Protein 7YTF (pdb70)

Foldseek 3Di:
DDQVVLVCVPVPFAFAPLLVVLLVLLVPDDLLLVLLLLQVLQVVLVVQFFWDQLDPVLQVVCVVVVVVQLVADLVRVQVVSSCQSVQHDDPVLVVLLQEFLVNLVNVVSVLVVVCVVVSHNPRPHDHCPPPSSVVSSVSLVVADPLSNVSSSSVSSNPTGHDPVPNYRARADDQDDDDPLEDEPADPLPLVVQLLSCLSVLNLLSNLVLADQFAWEAEAPGDTDTGSVRSSVNCSHQSHQKHDYFHYKHWAQDPPQKIKIKTWFFIAHSTGGPSDTFTKIWIFIAHNVSGTRYIYIGRGNDPVSSVPHD

Radius of gyration: 20.37 Å; Cα contacts (8 Å, |Δi|>4): 517; chains: 1; bounding box: 42×52×52 Å

Nearest PDB structures (foldseek):
  7ytf-assembly1_A  TM=1.003E+00  e=1.352E-59  Nostoc flagelliforme CCNUN1
  7ekr-assembly2_B  TM=9.391E-01  e=1.805E-36  Gloeocapsa sp. PCC 7513
  5tuw-assembly1_B  TM=9.314E-01  e=5.731E-36  Synechocystis sp. PCC 6803 substr. Kazusa
  7qd1-assembly1_A  TM=9.220E-01  e=1.172E-35  Planktothrix agardhii
  8pyh-assembly1_A  TM=9.248E-01  e=3.520E-35  Crinalium epipsammum PCC 9333

Sequence (309 aa):
YTIESARNIFSSTQVADAVPATTAMFAKLNVDDQLAFLWYAYAELGRTITPAAPGKANLQLMEGIFNDIKQMSHEQQTQLMRDLASNADTPISRSYAYFGVNAKLGFWWQLGEWMKQGIVAPMPAGYQMSTQVKAVLEAVQRIDQSQQITVLRNTVVNMGFDPSAEVINFKFPRASLSPQFTIEGVTEPTVLKYIEAMNADNFEAAVALFANNGALQPPFQKPIVGREAITAYLRDEGQGLVMKPTKGVSETIEDGYTQHKVTGTVETPWFGGNVGMNIAWRFLLDPQGQIYFVAIDLLASPKELLNLT

B-factor: mean 72.49, std 20.54, range [39.5, 187.16]

InterPro domains:
  IPR002075 Nuclear transpor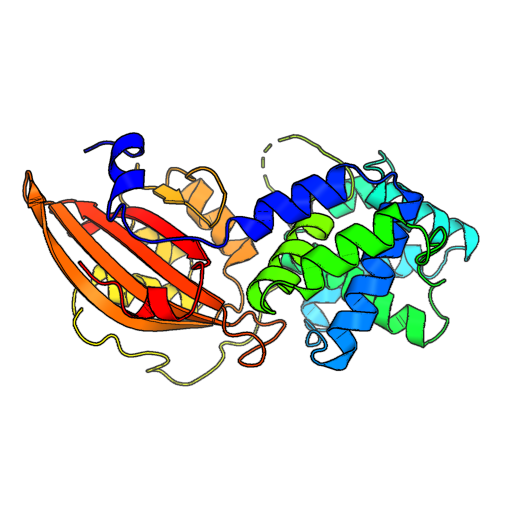t factor 2 domain [PF02136] (198-307)
  IPR015233 Orange carotenoid-binding protein, N-terminal [PF09150] (15-164)
  IPR015233 Orange carotenoid-binding protein, N-terminal [PS51773] (18-169)
  IPR032710 NTF2-like domain superfamily [SSF54427] (184-316)
  IPR036917 Orange carotenoid-binding protein, N-terminal domain superfamily [G3DSA:1.10.2090.10] (11-175)
  IPR036917 Orange carotenoid-binding protein, N-terminal domain superfamily [SSF81930] (3-174)

Secondary structure (DSSP, 8-state):
--HHHHTTTTTT--B-THHHHHHHHHHTS-HHHHHHHHHHHHHHHTTT--PPP--HHHHHTTHHHHHHHHSS-HHHHHHHHHHHHHT--SHHHHHHTTB-HHHHHHHHHHHHHHHHTTSS-------SS-HHHHHHHHHHHTS-HHHHHHHHHHHHHT-S-------B-------S-S-----BT---HHHHHHHHHHHHT-HHHHHTTEEEEEEEE-TTS--EESHHHHHHHHHHHTTT-EEEEEEEEEEE-GGG-EEEEEEEEEE-TTTGGGS-EEEEEEEEE-TTS-EEEEEEEEBSSGGGGG---

Structure (mmCIF, N/CA/C/O backbone):
data_7YTF
#
_entry.id   7YTF
#
_cell.length_a   154.635
_cell.length_b   154.635
_cell.length_c   86.866
_cell.angle_alpha   90.000
_cell.angle_beta   90.000
_cell.angle_gamma   120.000
#
_symmetry.space_group_name_H-M   'P 63 2 2'
#
loop_
_entity.id
_entity.type
_entity.pdbx_description
1 polymer 'Ketosteroid isomerase-related protein'
2 non-polymer "beta,beta-carotene-4,4'-dione"
3 water water
#
loop_
_atom_site.group_PDB
_atom_site.id
_atom_site.type_symbol
_atom_site.label_atom_id
_atom_site.label_alt_id
_atom_site.label_comp_id
_atom_site.label_asym_id
_atom_site.label_entity_id
_atom_site.label_seq_id
_atom_site.pdbx_PDB_ins_code
_atom_site.Cartn_x
_atom_site.Cartn_y
_atom_site.Cartn_z
_atom_site.occupancy
_atom_site.B_iso_or_equiv
_atom_site.auth_seq_id
_atom_site.auth_comp_id
_atom_site.auth_asym_id
_atom_site.auth_atom_id
_atom_site.pdbx_PDB_model_num
ATOM 1 N N . TYR A 1 3 ? -54.298 66.155 20.803 1.00 84.63 3 TYR A N 1
ATOM 2 C CA . TYR A 1 3 ? -54.472 65.296 19.585 1.00 96.92 3 TYR A CA 1
ATOM 3 C C . TYR A 1 3 ? -53.225 64.437 19.339 1.00 91.28 3 TYR A C 1
ATOM 4 O O . TYR A 1 3 ? -52.092 64.891 19.499 1.00 95.82 3 TYR A O 1
ATOM 13 N N . THR A 1 4 ? -53.465 63.201 18.926 1.00 100.89 4 THR A N 1
ATOM 14 C CA . THR A 1 4 ? -52.441 62.183 18.589 1.00 98.81 4 THR A CA 1
ATOM 15 C C . THR A 1 4 ? -52.796 61.594 17.209 1.00 98.96 4 THR A C 1
ATOM 16 O O . THR A 1 4 ? -53.996 61.616 16.837 1.00 108.92 4 THR A O 1
ATOM 20 N N . ILE A 1 5 ? -51.806 61.099 16.467 1.00 92.04 5 ILE A N 1
ATOM 21 C CA . ILE A 1 5 ? -52.004 60.424 15.144 1.00 95.64 5 ILE A CA 1
ATOM 22 C C . ILE A 1 5 ? -53.089 59.347 15.289 1.00 95.23 5 ILE A C 1
ATOM 23 O O . ILE A 1 5 ? -54.009 59.331 14.446 1.00 105.43 5 ILE A O 1
ATOM 28 N N . GLU A 1 6 ? -52.996 58.502 16.322 1.00 90.19 6 GLU A N 1
ATOM 29 C CA . GLU A 1 6 ? -53.964 57.397 16.605 1.00 103.00 6 GLU A CA 1
ATOM 30 C C . GLU A 1 6 ? -55.407 57.944 16.631 1.00 89.19 6 GLU A C 1
ATOM 31 O O . GLU A 1 6 ? -56.247 57.366 15.946 1.00 91.12 6 GLU A O 1
ATOM 37 N N . SER A 1 7 ? -55.674 59.045 17.335 1.00 82.13 7 SER A N 1
ATOM 38 C CA . SER A 1 7 ? -57.019 59.667 17.493 1.00 95.43 7 SER A CA 1
ATOM 39 C C . SER A 1 7 ? -57.418 60.526 16.274 1.00 101.60 7 SER A C 1
ATOM 40 O O . SER A 1 7 ? -58.639 60.725 16.074 1.00 98.80 7 SER A O 1
ATOM 43 N N . ALA A 1 8 ? -56.461 61.057 15.502 1.00 90.57 8 ALA A N 1
ATOM 44 C CA . ALA A 1 8 ? -56.745 61.852 14.283 1.00 80.46 8 ALA A CA 1
ATOM 45 C C . ALA A 1 8 ? -57.204 60.928 13.145 1.00 75.59 8 ALA A C 1
ATOM 46 O O . ALA A 1 8 ? -57.890 61.409 12.227 1.00 79.14 8 ALA A O 1
ATOM 48 N N . ARG A 1 9 ? -56.877 59.639 13.210 1.00 64.95 9 ARG A N 1
ATOM 49 C CA . ARG A 1 9 ? -57.364 58.602 12.258 1.00 67.64 9 ARG A CA 1
ATOM 50 C C . ARG A 1 9 ? -58.903 58.478 12.230 1.00 72.00 9 ARG A C 1
ATOM 51 O O . ARG A 1 9 ? -59.377 57.762 11.339 1.00 68.35 9 ARG A O 1
ATOM 59 N N . ASN A 1 10 ? -59.640 59.079 13.179 1.00 84.60 10 ASN A N 1
ATOM 60 C CA . ASN A 1 10 ? -61.105 58.895 13.407 1.00 85.58 10 ASN A CA 1
ATOM 61 C C . ASN A 1 10 ? -61.888 60.162 13.062 1.00 81.46 10 ASN A C 1
ATOM 62 O O . ASN A 1 10 ? -63.043 60.263 13.472 1.00 79.32 10 ASN A O 1
ATOM 67 N N . ILE A 1 11 ? -61.298 61.038 12.262 1.00 89.67 11 ILE A N 1
ATOM 68 C CA . ILE A 1 11 ? -61.537 62.505 12.297 1.00 92.29 11 ILE A CA 1
ATOM 69 C C . ILE A 1 11 ? -62.949 62.811 11.780 1.00 97.80 11 ILE A C 1
ATOM 70 O O . ILE A 1 11 ? -63.615 63.687 12.391 1.00 127.10 11 ILE A O 1
ATOM 75 N N . PHE A 1 12 ? -63.458 62.083 10.787 1.00 76.96 12 PHE A N 1
ATOM 76 C CA . PHE A 1 12 ? -64.903 62.170 10.431 1.00 62.10 12 PHE A CA 1
ATOM 77 C C . PHE A 1 12 ? -65.410 60.745 10.275 1.00 70.95 12 PHE A C 1
ATOM 78 O O . PHE A 1 12 ? -65.282 60.204 9.182 1.00 71.70 12 PHE A O 1
ATOM 86 N N . SER A 1 13 ? -65.891 60.132 11.355 1.00 73.56 13 SER A N 1
ATOM 87 C CA . SER A 1 13 ? -65.928 58.654 11.471 1.00 74.59 13 SER A CA 1
ATOM 88 C C . SER A 1 13 ? -67.023 58.048 10.581 1.00 64.91 13 SER A C 1
ATOM 89 O O . SER A 1 13 ? -66.983 56.841 10.416 1.00 65.17 13 SER A O 1
ATOM 92 N N . SER A 1 14 ? -67.959 58.830 10.029 1.00 62.06 14 SER A N 1
ATOM 93 C CA . SER A 1 14 ? -69.078 58.304 9.193 1.00 66.81 14 SER A CA 1
ATOM 94 C C . SER A 1 14 ? -68.622 58.008 7.759 1.00 75.00 14 SER A C 1
ATOM 95 O O . SER A 1 14 ? -69.378 57.299 7.060 1.00 83.13 14 SER A O 1
ATOM 98 N N . THR A 1 15 ? -67.471 58.534 7.313 1.00 69.27 15 THR A N 1
ATOM 99 C CA . THR A 1 15 ? -66.990 58.330 5.920 1.00 74.77 15 THR A CA 1
ATOM 100 C C . THR A 1 15 ? -66.763 56.825 5.740 1.00 69.63 15 THR A C 1
ATOM 101 O O . THR A 1 15 ? -66.157 56.210 6.626 1.00 63.73 15 THR A O 1
ATOM 105 N N . GLN A 1 16 ? -67.307 56.271 4.655 1.00 67.55 16 GLN A N 1
ATOM 106 C CA . GLN A 1 16 ? -67.362 54.816 4.374 1.00 68.22 16 GLN A CA 1
ATOM 107 C C . GLN A 1 16 ? -66.487 54.489 3.156 1.00 65.52 16 GLN A C 1
ATOM 108 O O . GLN A 1 16 ? -66.587 55.188 2.091 1.00 59.45 16 GLN A O 1
ATOM 114 N N . VAL A 1 17 ? -65.711 53.419 3.278 1.00 54.88 17 VAL A N 1
ATOM 115 C CA . VAL A 1 17 ? -64.576 53.144 2.371 1.00 62.06 17 VAL A CA 1
ATOM 116 C C . VAL A 1 17 ? -64.853 51.840 1.612 1.00 64.69 17 VAL A C 1
ATOM 117 O O . VAL A 1 17 ? -65.730 51.112 2.038 1.00 65.38 17 VAL A O 1
ATOM 121 N N . ALA A 1 18 ? -64.172 51.612 0.485 1.00 61.10 18 ALA A N 1
ATOM 122 C CA . ALA A 1 18 ? -64.280 50.395 -0.347 1.00 59.74 18 ALA A CA 1
ATOM 123 C C . ALA A 1 18 ? -63.644 49.181 0.359 1.00 62.74 18 ALA A C 1
ATOM 124 O O . ALA A 1 18 ? -62.641 48.658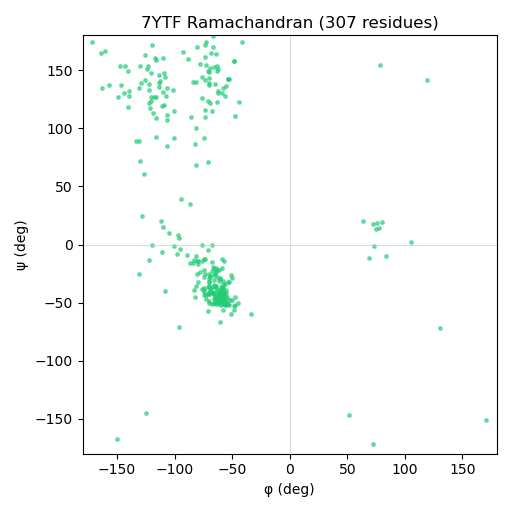 -0.171 1.00 67.34 18 ALA A O 1
ATOM 126 N N . ASP A 1 19 ? -64.274 48.674 1.429 1.00 63.47 19 ASP A N 1
ATOM 127 C CA . ASP A 1 19 ? -63.898 47.432 2.177 1.00 66.65 19 ASP A CA 1
ATOM 128 C C . ASP A 1 19 ? -63.707 46.228 1.245 1.00 57.29 19 ASP A C 1
ATOM 129 O O . ASP A 1 19 ? -62.977 45.289 1.609 1.00 66.62 19 ASP A O 1
ATOM 134 N N . ALA A 1 20 ? -64.362 46.211 0.094 1.00 62.04 20 ALA A N 1
ATOM 135 C CA . ALA A 1 20 ? -64.312 45.071 -0.846 1.00 53.27 20 ALA A CA 1
ATOM 136 C C . ALA A 1 20 ? -62.897 44.926 -1.417 1.00 65.97 20 ALA A C 1
ATOM 137 O O . ALA A 1 20 ? -62.529 43.797 -1.842 1.00 64.40 20 ALA A O 1
ATOM 139 N N . VAL A 1 21 ? -62.130 46.028 -1.461 1.00 60.81 21 VAL A N 1
ATOM 140 C CA . VAL A 1 21 ? -60.750 46.012 -2.026 1.00 62.78 21 VAL A CA 1
ATOM 141 C C . VAL A 1 21 ? -59.886 45.029 -1.220 1.00 59.59 21 VAL A C 1
ATOM 142 O O . VAL A 1 21 ? -59.480 43.986 -1.748 1.00 54.47 21 VAL A O 1
ATOM 146 N N . PRO A 1 22 ? -59.585 45.283 0.075 1.00 57.62 22 PRO A N 1
ATOM 147 C CA . PRO A 1 22 ? -58.773 44.340 0.854 1.00 60.65 22 PRO A CA 1
ATOM 148 C C . PRO A 1 22 ? -59.407 42.932 0.965 1.00 67.75 22 PRO A C 1
ATOM 149 O O . PRO A 1 22 ? -58.664 41.959 0.896 1.00 67.10 22 PRO A O 1
ATOM 153 N N . ALA A 1 23 ? -60.739 42.828 1.076 1.00 62.81 23 ALA A N 1
ATOM 154 C CA . ALA A 1 23 ? -61.476 41.536 1.069 1.00 65.03 23 ALA A CA 1
ATOM 155 C C . ALA A 1 23 ? -61.143 40.747 -0.199 1.00 62.07 23 ALA A C 1
ATOM 156 O O . ALA A 1 23 ? -60.776 39.556 -0.072 1.00 71.40 23 ALA A O 1
ATOM 158 N N . THR A 1 24 ? -61.202 41.375 -1.373 1.00 60.05 24 THR A N 1
ATOM 159 C CA . THR A 1 24 ? -60.892 40.684 -2.662 1.00 62.89 24 THR A CA 1
ATOM 160 C C . THR A 1 24 ? -59.380 40.357 -2.780 1.00 61.59 24 THR A C 1
ATOM 161 O O . THR A 1 24 ? -59.054 39.350 -3.406 1.00 62.12 24 THR A O 1
ATOM 165 N N . THR A 1 25 ? -58.466 41.156 -2.228 1.00 58.27 25 THR A N 1
ATOM 166 C CA . THR A 1 25 ? -57.005 40.838 -2.235 1.00 65.39 25 THR A CA 1
ATOM 167 C C . THR A 1 25 ? -56.755 39.598 -1.358 1.00 60.86 25 THR A C 1
ATOM 168 O O . THR A 1 25 ? -55.977 38.710 -1.757 1.00 65.37 25 THR A O 1
ATOM 172 N N . ALA A 1 26 ? -57.420 39.532 -0.207 1.00 58.40 26 ALA A N 1
ATOM 173 C CA . ALA A 1 26 ? -57.371 38.391 0.736 1.00 58.74 26 ALA A CA 1
ATOM 174 C C . ALA A 1 26 ? -57.836 37.128 0.005 1.00 65.19 26 ALA A C 1
ATOM 175 O O . ALA A 1 26 ? -57.213 36.065 0.204 1.00 79.00 26 ALA A O 1
ATOM 177 N N . MET A 1 27 ? -58.864 37.248 -0.842 1.00 58.47 27 MET A N 1
ATOM 178 C CA . MET A 1 27 ? -59.371 36.105 -1.635 1.00 58.54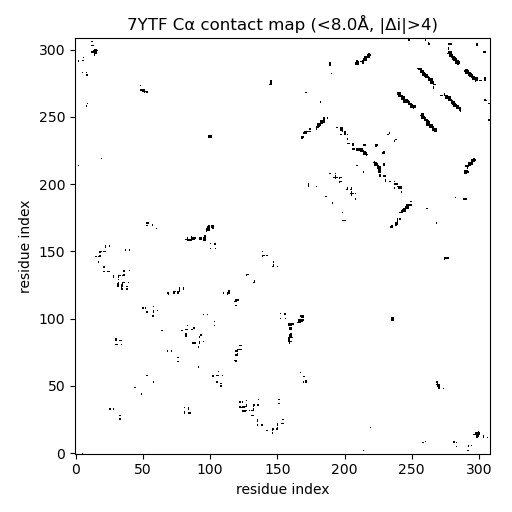 27 MET A CA 1
ATOM 179 C C . MET A 1 27 ? -58.284 35.661 -2.619 1.00 59.83 27 MET A C 1
ATOM 180 O O . MET A 1 27 ? -57.959 34.472 -2.625 1.00 72.28 27 MET A O 1
ATOM 185 N N . PHE A 1 28 ? -57.674 36.591 -3.352 1.00 64.54 28 PHE A N 1
ATOM 186 C CA . PHE A 1 28 ? -56.598 36.309 -4.346 1.00 58.95 28 PHE A CA 1
ATOM 187 C C . PHE A 1 28 ? -55.420 35.636 -3.630 1.00 59.41 28 PHE A C 1
ATOM 188 O O . PHE A 1 28 ? -54.824 34.657 -4.194 1.00 57.14 28 PHE A O 1
ATOM 196 N N . ALA A 1 29 ? -55.083 36.122 -2.429 1.00 59.92 29 ALA A N 1
ATOM 197 C CA . ALA A 1 29 ? -53.994 35.551 -1.586 1.00 64.95 29 ALA A CA 1
ATOM 198 C C . ALA A 1 29 ? -54.254 34.044 -1.327 1.00 68.85 29 ALA A C 1
ATOM 199 O O . ALA A 1 29 ? -53.294 33.288 -1.333 1.00 68.00 29 ALA A O 1
ATOM 201 N N . LYS A 1 30 ? -55.509 33.588 -1.193 1.00 60.97 30 LYS A N 1
ATOM 202 C CA . LYS A 1 30 ? -55.803 32.158 -0.890 1.00 68.04 30 LYS A CA 1
ATOM 203 C C . LYS A 1 30 ? -55.581 31.273 -2.118 1.00 61.84 30 LYS A C 1
ATOM 204 O O . LYS A 1 30 ? -55.599 30.045 -1.952 1.00 66.37 30 LYS A O 1
ATOM 210 N N . LEU A 1 31 ? -55.422 31.831 -3.310 1.00 57.17 31 LEU A N 1
ATOM 211 C CA . LEU A 1 31 ? -55.192 30.979 -4.506 1.00 58.79 31 LEU A CA 1
ATOM 212 C C . LEU A 1 31 ? -53.734 30.498 -4.529 1.00 57.08 31 LEU A C 1
ATOM 213 O O . LEU A 1 31 ? -52.872 31.161 -3.919 1.00 62.05 31 LEU A O 1
ATOM 218 N N . ASN A 1 32 ? -53.478 29.366 -5.190 1.00 61.65 32 ASN A N 1
ATOM 219 C CA . ASN A 1 32 ? -52.113 28.826 -5.432 1.00 63.56 32 ASN A CA 1
ATOM 220 C C . ASN A 1 32 ? -51.560 29.611 -6.621 1.00 71.43 32 ASN A C 1
ATOM 221 O O . ASN A 1 32 ? -52.367 30.370 -7.235 1.00 65.51 32 ASN A O 1
ATOM 226 N N . VAL A 1 33 ? -50.265 29.477 -6.934 1.00 72.90 33 VAL A N 1
ATOM 227 C CA . VAL A 1 33 ? -49.595 30.435 -7.869 1.00 79.55 33 VAL A CA 1
ATOM 228 C C . VAL A 1 33 ? -50.221 30.261 -9.253 1.00 74.57 33 VAL A C 1
ATOM 229 O O . VAL A 1 33 ? -50.664 31.266 -9.807 1.00 86.98 33 VAL A O 1
ATOM 233 N N . ASP A 1 34 ? -50.381 29.018 -9.715 1.00 82.71 34 ASP A N 1
ATOM 234 C CA . ASP A 1 34 ? -51.007 28.677 -11.021 1.00 84.26 34 ASP A CA 1
ATOM 235 C C . ASP A 1 34 ? -52.324 29.456 -11.187 1.00 80.04 34 ASP A C 1
ATOM 236 O O . ASP A 1 34 ? -52.549 29.991 -12.280 1.00 87.95 34 ASP A O 1
ATOM 241 N N . ASP A 1 35 ? -53.160 29.500 -10.148 1.00 72.96 35 ASP A N 1
ATOM 242 C CA . ASP A 1 35 ? -54.493 30.147 -10.162 1.00 67.24 35 ASP A CA 1
ATOM 243 C C . ASP A 1 35 ? -54.334 31.665 -9.994 1.00 72.89 35 ASP A C 1
ATOM 244 O O . ASP A 1 35 ? -55.160 32.402 -10.554 1.00 65.94 35 ASP A O 1
ATOM 249 N N . GLN A 1 36 ? -53.334 32.146 -9.252 1.00 74.49 36 GLN A N 1
ATOM 250 C CA . GLN A 1 36 ? -53.068 33.612 -9.158 1.00 71.62 36 GLN A CA 1
ATOM 251 C C . GLN A 1 36 ? -52.740 34.168 -10.553 1.00 73.53 36 GLN A C 1
ATOM 252 O O . GLN A 1 36 ? -53.268 35.239 -10.880 1.00 72.03 36 GLN A O 1
ATOM 258 N N . LEU A 1 37 ? -51.938 33.447 -11.347 1.00 66.67 37 LEU A N 1
ATOM 259 C CA . LEU A 1 37 ? -51.567 33.826 -12.738 1.00 73.35 37 LEU A CA 1
ATOM 260 C C . LEU A 1 37 ? -52.811 33.801 -13.635 1.00 70.65 37 LEU A C 1
ATOM 261 O O . LEU A 1 37 ? -53.081 34.810 -14.344 1.00 70.27 37 LEU A O 1
ATOM 266 N N . ALA A 1 38 ? -53.573 32.713 -13.595 1.00 67.89 38 ALA A N 1
ATOM 267 C CA . ALA A 1 38 ? -54.803 32.564 -14.401 1.00 62.04 38 ALA A CA 1
ATOM 268 C C . ALA A 1 38 ? -55.737 33.720 -14.051 1.00 66.05 38 ALA A C 1
ATOM 269 O O . ALA A 1 38 ? -56.295 34.326 -14.967 1.00 75.19 38 ALA A O 1
ATOM 271 N N . PHE A 1 39 ? -55.855 34.075 -12.773 1.00 60.02 39 PHE A N 1
ATOM 272 C CA . PHE A 1 39 ? -56.743 35.194 -12.380 1.00 59.23 39 PHE A CA 1
ATOM 273 C C . PHE A 1 39 ? -56.190 36.486 -12.994 1.00 63.44 39 PHE A C 1
ATOM 274 O O . PHE A 1 39 ? -56.973 37.224 -13.566 1.00 70.85 39 PHE A O 1
ATOM 282 N N . LEU A 1 40 ? -54.879 36.723 -12.932 1.00 63.87 40 LEU A N 1
ATOM 283 C CA . LEU A 1 40 ? -54.268 37.983 -13.437 1.00 67.31 40 LEU A CA 1
ATOM 284 C C . LEU A 1 40 ? -54.553 38.138 -14.939 1.00 62.18 40 LEU A C 1
ATOM 285 O O . LEU A 1 40 ? -55.098 39.178 -15.344 1.00 58.36 40 LEU A O 1
ATOM 290 N N . TRP A 1 41 ? -54.297 37.090 -15.705 1.00 65.11 41 TRP A N 1
ATOM 291 C CA . TRP A 1 41 ? -54.500 37.037 -17.170 1.00 75.08 41 TRP A CA 1
ATOM 292 C C . TRP A 1 41 ? -55.939 37.362 -17.561 1.00 80.95 41 TRP A C 1
ATOM 293 O O . TRP A 1 41 ? -56.132 38.176 -18.485 1.00 86.98 41 TRP A O 1
ATOM 304 N N . TYR A 1 42 ? -56.890 36.689 -16.919 1.00 71.52 42 TYR A N 1
ATOM 305 C CA . TYR A 1 42 ? -58.324 36.765 -17.255 1.00 75.42 42 TYR A CA 1
ATOM 306 C C . TYR A 1 42 ? -58.848 38.101 -16.749 1.00 68.93 42 TYR A C 1
ATOM 307 O O . TYR A 1 42 ? -59.599 38.730 -17.495 1.00 83.75 42 TYR A O 1
ATOM 316 N N . ALA A 1 43 ? -58.470 38.510 -15.541 1.00 61.09 43 ALA A N 1
ATOM 317 C CA . ALA A 1 43 ? -58.993 39.743 -14.913 1.00 63.81 43 ALA A CA 1
ATOM 318 C C . ALA A 1 43 ? -58.561 40.918 -15.791 1.00 73.02 43 ALA A C 1
ATOM 319 O O . ALA A 1 43 ? -59.354 41.837 -15.983 1.00 74.07 43 ALA A O 1
ATOM 321 N N . TYR A 1 44 ? -57.347 40.854 -16.331 1.00 69.52 44 TYR A N 1
ATOM 322 C CA . TYR A 1 44 ? -56.793 41.902 -17.218 1.00 76.75 44 TYR A CA 1
ATOM 323 C C . TYR A 1 44 ? -57.525 41.902 -18.575 1.00 80.53 44 TYR A C 1
ATOM 324 O O . TYR A 1 44 ? -57.940 42.993 -19.033 1.00 76.85 44 TYR A O 1
ATOM 333 N N . ALA A 1 45 ? -57.680 40.730 -19.203 1.00 77.93 45 ALA A N 1
ATOM 334 C CA . ALA A 1 45 ? -58.445 40.528 -20.463 1.00 73.86 45 ALA A CA 1
ATOM 335 C C . ALA A 1 45 ? -59.892 41.036 -20.326 1.00 71.87 45 ALA A C 1
ATOM 336 O O . ALA A 1 45 ? -60.394 41.659 -21.261 1.00 81.12 45 ALA A O 1
ATOM 338 N N . GLU A 1 46 ? -60.510 40.815 -19.173 1.00 65.02 46 GLU A N 1
ATOM 339 C CA . GLU A 1 46 ? -61.921 41.140 -18.869 1.00 77.68 46 GLU A CA 1
ATOM 340 C C . GLU A 1 46 ? -62.052 42.648 -18.731 1.00 80.95 46 GLU A C 1
ATOM 341 O O . GLU A 1 46 ? -63.047 43.222 -19.245 1.00 81.11 46 GLU A O 1
ATOM 347 N N . LEU A 1 47 ? -61.124 43.226 -17.966 1.00 84.56 47 LEU A N 1
ATOM 348 C CA . LEU A 1 47 ? -61.005 44.688 -17.755 1.00 73.94 47 LEU A CA 1
ATOM 349 C C . LEU A 1 47 ? -60.823 45.368 -19.117 1.00 70.52 47 LEU A C 1
ATOM 350 O O . LEU A 1 47 ? -61.494 46.385 -19.335 1.00 55.76 47 LEU A O 1
ATOM 355 N N . GLY A 1 48 ? -60.005 44.764 -19.996 1.00 70.14 48 GLY A N 1
ATOM 356 C CA . GLY A 1 48 ? -59.668 45.243 -21.352 1.00 72.04 48 GLY A CA 1
ATOM 357 C C . GLY A 1 48 ? -60.846 45.209 -22.309 1.00 75.08 48 GLY A C 1
ATOM 358 O O . GLY A 1 48 ? -60.633 45.528 -23.472 1.00 81.38 48 GLY A O 1
ATOM 359 N N . ARG A 1 49 ? -62.021 44.768 -21.860 1.00 79.20 49 ARG A N 1
ATOM 360 C CA . ARG A 1 49 ? -63.302 44.912 -22.592 1.00 87.35 49 ARG A CA 1
ATOM 361 C C . ARG A 1 49 ? -63.738 46.373 -22.571 1.00 82.20 49 ARG A C 1
ATOM 362 O O . ARG A 1 49 ? -64.331 46.794 -23.550 1.00 83.89 49 ARG A O 1
ATOM 370 N N . THR A 1 50 ? -63.499 47.085 -21.470 1.00 81.32 50 THR A N 1
ATOM 371 C CA . THR A 1 50 ? -63.923 48.498 -21.271 1.00 82.42 50 THR A CA 1
ATOM 372 C C . THR A 1 50 ? -62.751 49.479 -21.317 1.00 74.81 50 THR A C 1
ATOM 373 O O . THR A 1 50 ? -62.972 50.617 -21.769 1.00 90.55 50 THR A O 1
ATOM 377 N N . ILE A 1 51 ? -61.611 49.112 -20.734 1.00 65.14 51 ILE A N 1
ATOM 378 C CA . ILE A 1 51 ? -60.499 50.060 -20.455 1.00 68.37 51 ILE A CA 1
ATOM 379 C C . ILE A 1 51 ? -59.178 49.321 -20.603 1.00 66.75 51 ILE A C 1
ATOM 380 O O . ILE A 1 51 ? -59.084 48.161 -20.208 1.00 59.05 51 ILE A O 1
ATOM 385 N N . THR A 1 52 ? -58.238 50.001 -21.238 1.00 58.66 52 THR A N 1
ATOM 386 C CA . THR A 1 52 ? -56.855 49.562 -21.455 1.00 58.70 52 THR A CA 1
ATOM 387 C C . THR A 1 52 ? -55.985 50.631 -20.822 1.00 55.46 52 THR A C 1
ATOM 388 O O . THR A 1 52 ? -56.229 51.824 -21.001 1.00 47.33 52 THR A O 1
ATOM 392 N N . PRO A 1 53 ? -54.980 50.232 -20.026 1.00 55.39 53 PRO A N 1
ATOM 393 C CA . PRO A 1 53 ? -54.057 51.196 -19.432 1.00 52.39 53 PRO A CA 1
ATOM 394 C C . PRO A 1 53 ? -53.243 51.896 -20.530 1.00 53.63 53 PRO A C 1
ATOM 395 O O . PRO A 1 53 ? -52.812 51.221 -21.465 1.00 48.67 53 PRO A O 1
ATOM 399 N N . ALA A 1 54 ? -53.053 53.213 -20.394 1.00 46.38 54 ALA A N 1
ATOM 400 C CA . ALA A 1 54 ? -52.263 54.052 -21.328 1.00 45.88 54 ALA A CA 1
ATOM 401 C C . ALA A 1 54 ? -50.788 53.658 -21.278 1.00 45.99 54 ALA A C 1
ATOM 402 O O . ALA A 1 54 ? -50.314 53.222 -20.191 1.00 48.16 54 ALA A O 1
ATOM 404 N N . ALA A 1 55 ? -50.061 53.880 -22.378 1.00 46.99 55 ALA A N 1
ATOM 405 C CA . ALA A 1 55 ? -48.601 53.644 -22.451 1.00 47.82 55 ALA A CA 1
ATOM 406 C C . ALA A 1 55 ? -47.920 54.563 -21.451 1.00 42.72 55 ALA A C 1
ATOM 407 O O . ALA A 1 55 ? -48.203 55.742 -21.407 1.00 52.58 55 ALA A O 1
ATOM 409 N N . PRO A 1 56 ? -46.998 54.049 -20.620 1.00 51.70 56 PRO A N 1
ATOM 410 C CA . PRO A 1 56 ? -46.332 54.873 -19.610 1.00 53.84 56 PRO A CA 1
ATOM 411 C C . PRO A 1 56 ? -45.166 55.735 -20.109 1.00 53.42 56 PRO A C 1
ATOM 412 O O . PRO A 1 56 ? -44.764 56.617 -19.370 1.00 53.95 56 PRO A O 1
ATOM 416 N N . GLY A 1 57 ? -44.655 55.489 -21.314 1.00 47.41 57 GLY A N 1
ATOM 417 C CA . GLY A 1 57 ? -43.597 56.339 -21.899 1.00 43.20 57 GLY A CA 1
ATOM 418 C C . GLY A 1 57 ? -42.330 55.543 -22.174 1.00 51.97 57 GLY A C 1
ATOM 419 O O . GLY A 1 57 ? -41.986 54.641 -21.348 1.00 51.88 57 GLY A O 1
ATOM 420 N N . LYS A 1 58 ? -41.669 55.844 -23.296 1.00 55.48 58 LYS A N 1
ATOM 421 C CA . LYS A 1 58 ? -40.399 55.207 -23.719 1.00 63.33 58 LYS A CA 1
ATOM 422 C C . LYS A 1 58 ? -39.346 55.497 -22.648 1.00 60.53 58 LYS A C 1
ATOM 423 O O . LYS A 1 58 ? -38.597 54.581 -22.267 1.00 61.90 58 LYS A O 1
ATOM 429 N N . ALA A 1 59 ? -39.304 56.727 -22.152 1.00 57.67 59 ALA A N 1
ATOM 430 C CA . ALA A 1 59 ? -38.231 57.159 -21.230 1.00 56.63 59 ALA A CA 1
ATOM 431 C C . ALA A 1 59 ? -38.388 56.362 -19.926 1.00 51.17 59 ALA A C 1
ATOM 432 O O . ALA A 1 59 ? -37.413 55.780 -19.462 1.00 66.84 59 ALA A O 1
ATOM 434 N N . ASN A 1 60 ? -39.590 56.340 -19.359 1.00 58.91 60 ASN A N 1
ATOM 435 C CA . ASN A 1 60 ? -39.913 55.601 -18.114 1.00 55.97 60 ASN A CA 1
ATOM 436 C C . ASN A 1 60 ? -39.467 54.146 -18.260 1.00 57.74 60 ASN A C 1
ATOM 437 O O . ASN A 1 60 ? -38.690 53.682 -17.410 1.00 62.57 60 ASN A O 1
ATOM 442 N N . LEU A 1 61 ? -39.886 53.484 -19.335 1.00 53.61 61 LEU A N 1
ATOM 443 C CA . LEU A 1 61 ? -39.631 52.032 -19.567 1.00 58.08 61 LEU A CA 1
ATOM 444 C C . LEU A 1 61 ? -38.144 51.763 -19.860 1.00 62.17 61 LEU A C 1
ATOM 445 O O . LEU A 1 61 ? -37.693 50.626 -19.593 1.00 65.48 61 LEU A O 1
ATOM 450 N N . GLN A 1 62 ? -37.416 52.756 -20.372 1.00 65.05 62 GLN A N 1
ATOM 451 C CA . GLN A 1 62 ? -35.955 52.675 -20.648 1.00 65.95 62 GLN A CA 1
ATOM 452 C C . GLN A 1 62 ? -35.196 52.458 -19.336 1.00 63.88 62 GLN A C 1
ATOM 453 O O . GLN A 1 62 ? -34.135 51.825 -19.398 1.00 73.71 62 GLN A O 1
ATOM 459 N N . LEU A 1 63 ? -35.733 52.918 -18.196 1.00 59.58 63 LEU A N 1
ATOM 460 C CA . LEU A 1 63 ? -35.139 52.695 -16.841 1.00 55.69 63 LEU A CA 1
ATOM 461 C C . LEU A 1 63 ? -34.972 51.192 -16.548 1.00 56.92 63 LEU A C 1
ATOM 462 O O . LEU A 1 63 ? -34.291 50.874 -15.571 1.00 62.30 63 LEU A O 1
ATOM 467 N N . MET A 1 64 ? -35.588 50.293 -17.323 1.00 58.21 64 MET A N 1
ATOM 468 C CA . MET A 1 64 ? -35.512 48.826 -17.111 1.00 56.99 64 MET A CA 1
ATOM 469 C C . MET A 1 64 ? -35.092 48.165 -18.420 1.00 51.47 64 MET A C 1
ATOM 470 O O . MET A 1 64 ? -35.367 46.966 -18.597 1.00 68.15 64 MET A O 1
ATOM 475 N N . GLU A 1 65 ? -34.409 48.894 -19.295 1.00 57.57 65 GLU A N 1
ATOM 476 C CA . GLU A 1 65 ? -34.062 48.375 -20.647 1.00 67.26 65 GLU A CA 1
ATOM 477 C C . GLU A 1 65 ? -33.261 47.080 -20.506 1.00 68.23 65 GLU A C 1
ATOM 478 O O . GLU A 1 65 ? -33.526 46.136 -21.277 1.00 65.97 65 GLU A O 1
ATOM 484 N N . GLY A 1 66 ? -32.316 47.056 -19.561 1.00 65.00 66 GLY A N 1
ATOM 485 C CA . GLY A 1 66 ? -31.426 45.910 -19.322 1.00 61.58 66 GLY A CA 1
ATOM 486 C C . GLY A 1 66 ? -32.232 44.662 -19.058 1.00 64.75 66 GLY A C 1
ATOM 487 O O . GLY A 1 66 ? -32.046 43.662 -19.787 1.00 68.27 66 GLY A O 1
ATOM 488 N N . ILE A 1 67 ? -33.162 44.749 -18.107 1.00 63.30 67 ILE A N 1
ATOM 489 C CA . ILE A 1 67 ? -34.069 43.632 -17.714 1.00 63.02 67 ILE A CA 1
ATOM 490 C C . ILE A 1 67 ? -34.982 43.217 -18.879 1.00 67.58 67 ILE A C 1
ATOM 491 O O . ILE A 1 67 ? -35.100 41.986 -19.120 1.00 64.40 67 ILE A O 1
ATOM 496 N N . PHE A 1 68 ? -35.569 44.175 -19.611 1.00 66.95 68 PHE A N 1
ATOM 497 C CA . PHE A 1 68 ? -36.382 43.864 -20.818 1.00 66.99 68 PHE A CA 1
ATOM 498 C C . PHE A 1 68 ? -35.539 43.091 -21.838 1.00 66.31 68 PHE A C 1
ATOM 499 O O . PHE A 1 68 ? -36.079 42.116 -22.394 1.00 74.97 68 PHE A O 1
ATOM 507 N N . ASN A 1 69 ? -34.294 43.495 -22.106 1.00 69.46 69 ASN A N 1
ATOM 508 C CA . ASN A 1 69 ? -33.432 42.776 -23.091 1.00 76.50 69 ASN A CA 1
ATOM 509 C C . ASN A 1 69 ? -33.214 41.334 -22.614 1.00 83.67 69 ASN A C 1
ATOM 510 O O . ASN A 1 69 ? -33.373 40.412 -23.446 1.00 75.45 69 ASN A O 1
ATOM 515 N N . ASP A 1 70 ? -32.931 41.129 -21.324 1.00 84.34 70 ASP A N 1
ATOM 516 C CA . ASP A 1 70 ? -32.724 39.769 -20.759 1.00 84.94 70 ASP A CA 1
ATOM 517 C C . ASP A 1 70 ? -33.956 38.929 -21.086 1.00 81.23 70 ASP A C 1
ATOM 518 O O . ASP A 1 70 ? -33.806 37.843 -21.665 1.00 86.13 70 ASP A O 1
ATOM 523 N N . ILE A 1 71 ? -35.133 39.450 -20.748 1.00 85.98 71 ILE A N 1
ATOM 524 C CA . ILE A 1 71 ? -36.426 38.715 -20.832 1.00 77.76 71 ILE A CA 1
ATOM 525 C C . ILE A 1 71 ? -36.752 38.387 -22.294 1.00 80.26 71 ILE A C 1
ATOM 526 O O . ILE A 1 71 ? -37.468 37.382 -22.512 1.00 94.50 71 ILE A O 1
ATOM 531 N N . LYS A 1 72 ? -36.229 39.167 -23.246 1.00 74.26 72 LYS A N 1
ATOM 532 C CA . LYS A 1 72 ? -36.431 38.948 -24.705 1.00 87.81 72 LYS A CA 1
ATOM 533 C C . LYS A 1 72 ? -35.443 37.886 -25.215 1.00 87.54 72 LYS A C 1
ATOM 534 O O . LYS A 1 72 ? -35.914 37.002 -25.938 1.00 88.22 72 LYS A O 1
ATOM 540 N N . GLN A 1 73 ? -34.154 37.964 -24.837 1.00 101.34 73 GLN A N 1
ATOM 541 C CA . GLN A 1 73 ? -33.090 36.940 -25.103 1.00 104.08 73 GLN A CA 1
ATOM 542 C C . GLN A 1 73 ? -33.205 35.828 -24.052 1.00 102.36 73 GLN A C 1
ATOM 543 O O . GLN A 1 73 ? -32.311 35.737 -23.195 1.00 128.30 73 GLN A O 1
ATOM 549 N N . MET A 1 74 ? -34.279 35.040 -24.117 1.00 88.69 74 MET A N 1
ATOM 550 C CA . MET A 1 74 ? -34.743 34.090 -23.069 1.00 90.12 74 MET A CA 1
ATOM 551 C C . MET A 1 74 ? -35.728 33.136 -23.753 1.00 87.49 74 MET A C 1
ATOM 552 O O . MET A 1 74 ? -36.542 33.611 -24.554 1.00 92.86 74 MET A O 1
ATOM 557 N N . SER A 1 75 ? -35.624 31.834 -23.504 1.00 96.84 75 SER A N 1
ATOM 558 C CA . SER A 1 75 ? -36.529 30.815 -24.090 1.00 96.40 75 SER A CA 1
ATOM 559 C C . SER A 1 75 ? -37.949 31.088 -23.583 1.00 95.59 75 SER A C 1
ATOM 560 O O . SER A 1 75 ? -38.087 31.661 -22.483 1.00 91.22 75 SER A O 1
ATOM 563 N N . HIS A 1 76 ? -38.959 30.683 -24.351 1.00 92.23 76 HIS A N 1
ATOM 564 C CA . HIS A 1 76 ? -40.389 30.732 -23.953 1.00 88.36 76 HIS A CA 1
ATOM 565 C C . HIS A 1 76 ? -40.555 30.037 -22.601 1.00 93.45 76 HIS A C 1
ATOM 566 O O . HIS A 1 76 ? -41.419 30.469 -21.812 1.00 94.96 76 HIS A O 1
ATOM 573 N N . GLU A 1 77 ? -39.742 29.014 -22.336 1.00 100.39 77 GLU A N 1
ATOM 574 C CA . GLU A 1 77 ? -39.810 28.215 -21.082 1.00 110.27 77 GLU A CA 1
ATOM 575 C C . GLU A 1 77 ? -39.206 29.071 -19.950 1.00 89.87 77 GLU A C 1
ATOM 576 O O . GLU A 1 77 ? -39.799 29.128 -18.846 1.00 73.65 77 GLU A O 1
ATOM 582 N N . GLN A 1 78 ? -38.114 29.782 -20.226 1.00 80.77 78 GLN A N 1
ATOM 583 C CA . GLN A 1 78 ? -37.474 30.697 -19.242 1.00 82.74 78 GLN A CA 1
ATOM 584 C C . GLN A 1 78 ? -38.452 31.819 -18.869 1.00 80.43 78 GLN A C 1
ATOM 585 O O . GLN A 1 78 ? -38.569 32.116 -17.647 1.00 79.95 78 GLN A O 1
ATOM 591 N N . GLN A 1 79 ? -39.145 32.408 -19.858 1.00 74.34 79 GLN A N 1
ATOM 592 C CA . GLN A 1 79 ? -40.097 33.540 -19.631 1.00 70.35 79 GLN A CA 1
ATOM 593 C C . GLN A 1 79 ? -41.228 33.062 -18.727 1.00 71.69 79 GLN A C 1
ATOM 594 O O . GLN A 1 79 ? -41.517 33.726 -17.710 1.00 82.92 79 GLN A O 1
ATOM 600 N N . THR A 1 80 ? -41.816 31.926 -19.081 1.00 71.61 80 THR A N 1
ATOM 601 C CA . THR A 1 80 ? -42.849 31.219 -18.287 1.00 74.82 80 THR A CA 1
ATOM 602 C C . THR A 1 80 ? -42.382 31.109 -16.833 1.00 76.29 80 THR A C 1
ATOM 603 O O . THR A 1 80 ? -43.128 31.546 -15.930 1.00 76.34 80 THR A O 1
ATOM 607 N N . GLN A 1 81 ? -41.168 30.582 -16.618 1.00 78.86 81 GLN A N 1
ATOM 608 C CA . GLN A 1 81 ? -40.578 30.381 -15.265 1.00 72.15 81 GLN A CA 1
ATOM 609 C C . GLN A 1 81 ? -40.459 31.705 -14.498 1.00 63.96 81 GLN A C 1
ATOM 610 O O . GLN A 1 81 ? -40.666 31.684 -13.279 1.00 57.92 81 GLN A O 1
ATOM 616 N N . LEU A 1 82 ? -40.105 32.807 -15.174 1.00 68.81 82 LEU A N 1
ATOM 617 C CA . LEU A 1 82 ? -39.967 34.162 -14.563 1.00 67.72 82 LEU A CA 1
ATOM 618 C C . LEU A 1 82 ? -41.325 34.626 -14.010 1.00 74.01 82 LEU A C 1
ATOM 619 O O . LEU A 1 82 ? -41.380 35.120 -12.839 1.00 73.48 82 LEU A O 1
ATOM 624 N N . MET A 1 83 ? -42.399 34.483 -14.804 1.00 80.52 83 MET A N 1
ATOM 625 C CA . MET A 1 83 ? -43.767 34.903 -14.388 1.00 76.27 83 MET A CA 1
ATOM 626 C C . MET A 1 83 ? -44.125 34.171 -13.095 1.00 75.02 83 MET A C 1
ATOM 627 O O . MET A 1 83 ? -44.557 34.859 -12.117 1.00 73.14 83 MET A O 1
ATOM 632 N N . ARG A 1 84 ? -43.898 32.848 -13.072 1.00 79.72 84 ARG A N 1
ATOM 633 C CA . ARG A 1 84 ? -44.171 31.970 -11.895 1.00 85.71 84 ARG A CA 1
ATOM 634 C C . ARG A 1 84 ? -43.337 32.446 -10.710 1.00 77.37 84 ARG A C 1
ATOM 635 O O . ARG A 1 84 ? -43.919 32.555 -9.600 1.00 81.81 84 ARG A O 1
ATOM 643 N N . ASP A 1 85 ? -42.046 32.742 -10.951 1.00 69.37 85 ASP A N 1
ATOM 644 C CA . ASP A 1 85 ? -41.072 33.166 -9.903 1.00 77.87 85 ASP A CA 1
ATOM 645 C C . ASP A 1 85 ? -41.529 34.483 -9.278 1.00 69.77 85 ASP A C 1
ATOM 646 O O . ASP A 1 85 ? -41.579 34.543 -8.030 1.00 73.62 85 ASP A O 1
ATO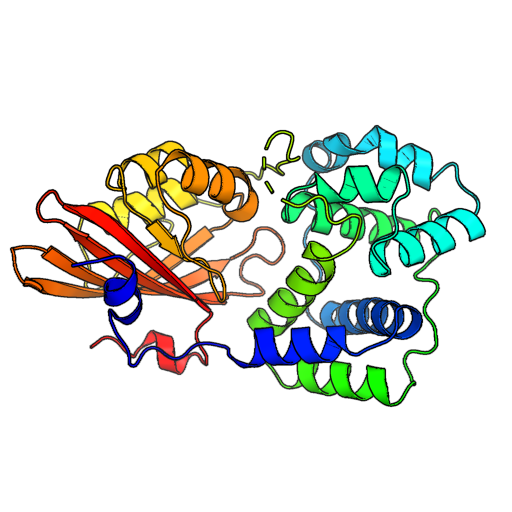M 651 N N . LEU A 1 86 ? -41.885 35.479 -10.102 1.00 73.31 86 LEU A N 1
ATOM 652 C CA . LEU A 1 86 ? -42.436 36.787 -9.636 1.00 72.90 86 LEU A CA 1
ATOM 653 C C . LEU A 1 86 ? -43.722 36.585 -8.831 1.00 72.06 86 LEU A C 1
ATOM 654 O O . LEU A 1 86 ? -43.852 37.203 -7.734 1.00 67.00 86 LEU A O 1
ATOM 659 N N . ALA A 1 87 ? -44.638 35.761 -9.352 1.00 74.12 87 ALA A N 1
ATOM 660 C CA . ALA A 1 87 ? -45.954 35.472 -8.722 1.00 85.18 87 ALA A CA 1
ATOM 661 C C . ALA A 1 87 ? -45.782 34.736 -7.390 1.00 85.92 87 ALA A C 1
ATOM 662 O O . ALA A 1 87 ? -46.574 35.004 -6.488 1.00 93.52 87 ALA A O 1
ATOM 664 N N . SER A 1 88 ? -44.800 33.832 -7.294 1.00 95.59 88 SER A N 1
ATOM 665 C CA . SER A 1 88 ? -44.554 32.941 -6.125 1.00 95.05 88 SER A CA 1
ATOM 666 C C . SER A 1 88 ? -43.630 33.600 -5.097 1.00 87.45 88 SER A C 1
ATOM 667 O O . SER A 1 88 ? -43.445 33.017 -4.047 1.00 96.17 88 SER A O 1
ATOM 670 N N . ASN A 1 89 ? -43.027 34.740 -5.417 1.00 86.42 89 ASN A N 1
ATOM 671 C CA . ASN A 1 89 ? -42.217 35.540 -4.466 1.00 88.15 89 ASN A CA 1
ATOM 672 C C . ASN A 1 89 ? -40.813 34.949 -4.335 1.00 85.71 89 ASN A C 1
ATOM 673 O O . ASN A 1 89 ? -40.079 35.377 -3.394 1.00 80.46 89 ASN A O 1
ATOM 678 N N . ALA A 1 90 ? -40.427 34.131 -5.323 1.00 75.25 90 ALA A N 1
ATOM 679 C CA . ALA A 1 90 ? -39.105 33.479 -5.481 1.00 78.25 90 ALA A CA 1
ATOM 680 C C . ALA A 1 90 ? -37.960 34.488 -5.299 1.00 82.57 90 ALA A C 1
ATOM 681 O O . ALA A 1 90 ? -38.193 35.695 -5.402 1.00 94.09 90 ALA A O 1
ATOM 683 N N . ASP A 1 91 ? -36.767 33.990 -4.963 1.00 99.59 91 ASP A N 1
ATOM 684 C CA . ASP A 1 91 ? -35.511 34.781 -4.882 1.00 99.42 91 ASP A CA 1
ATOM 685 C C . ASP A 1 91 ? -34.656 34.405 -6.093 1.00 96.14 91 ASP A C 1
ATOM 686 O O . ASP A 1 91 ? -33.846 33.486 -5.966 1.00 95.88 91 ASP A O 1
ATOM 691 N N . THR A 1 92 ? -34.893 35.060 -7.231 1.00 90.00 92 THR A N 1
ATOM 692 C CA . THR A 1 92 ? -34.052 34.999 -8.456 1.00 82.60 92 THR A CA 1
ATOM 693 C C . THR A 1 92 ? -33.567 36.415 -8.735 1.00 82.67 92 THR A C 1
ATOM 694 O O . THR A 1 92 ? -34.004 37.345 -8.050 1.00 77.50 92 THR A O 1
ATOM 698 N N . PRO A 1 93 ? -32.635 36.612 -9.701 1.00 83.92 93 PRO A N 1
ATOM 699 C CA . PRO A 1 93 ? -32.035 37.931 -9.939 1.00 85.23 93 PRO A CA 1
ATOM 700 C C . PRO A 1 93 ? -33.076 39.017 -10.269 1.00 79.37 93 PRO A C 1
ATOM 701 O O . PRO A 1 93 ? -33.058 40.060 -9.617 1.00 87.26 93 PRO A O 1
ATOM 705 N N . ILE A 1 94 ? -33.965 38.741 -11.233 1.00 74.22 94 ILE A N 1
ATOM 706 C CA . ILE A 1 94 ? -35.027 39.678 -11.721 1.00 71.35 94 ILE A CA 1
ATOM 707 C C . ILE A 1 94 ? -36.117 39.901 -10.651 1.00 72.45 94 ILE A C 1
ATOM 708 O O . ILE A 1 94 ? -36.623 41.050 -10.525 1.00 66.21 94 ILE A O 1
ATOM 713 N N . SER A 1 95 ? -36.490 38.874 -9.884 1.00 72.40 95 SER A N 1
ATOM 714 C CA . SER A 1 95 ? -37.412 39.052 -8.735 1.00 70.62 95 SER A CA 1
ATOM 715 C C . SER A 1 95 ? -36.800 40.031 -7.724 1.00 72.04 95 SER A C 1
ATOM 716 O O . SER A 1 95 ? -37.545 40.871 -7.184 1.00 77.88 95 SER A O 1
ATOM 719 N N . ARG A 1 96 ? -35.491 39.968 -7.483 1.00 78.41 96 ARG A N 1
ATOM 720 C CA . ARG A 1 96 ? -34.838 40.879 -6.503 1.00 85.25 96 ARG A CA 1
ATOM 721 C C . ARG A 1 96 ? -34.921 42.301 -7.072 1.00 79.09 96 ARG A C 1
ATOM 722 O O . ARG A 1 96 ? -35.245 43.229 -6.288 1.00 70.30 96 ARG A O 1
ATOM 730 N N . SER A 1 97 ? -34.681 42.453 -8.381 1.00 73.93 97 SER A N 1
ATOM 731 C CA . SER A 1 97 ? -34.751 43.753 -9.113 1.00 74.50 97 SER A CA 1
ATOM 732 C C . SER A 1 97 ? -36.185 44.300 -9.051 1.00 75.95 97 SER A C 1
ATOM 733 O O . SER A 1 97 ? -36.344 45.507 -8.771 1.00 70.06 97 SER A O 1
ATOM 736 N N . TYR A 1 98 ? -37.181 43.432 -9.299 1.00 66.13 98 TYR A N 1
ATOM 737 C CA . TYR A 1 98 ? -38.616 43.800 -9.385 1.00 61.28 98 TYR A CA 1
ATOM 738 C C . TYR A 1 98 ? -39.032 44.439 -8.065 1.00 58.12 98 TYR A C 1
ATOM 739 O O . TYR A 1 98 ? -39.760 45.436 -8.095 1.00 71.45 98 TYR A O 1
ATOM 748 N N . ALA A 1 99 ? -38.495 43.941 -6.951 1.00 68.73 99 ALA A N 1
ATOM 749 C CA . ALA A 1 99 ? -38.829 44.397 -5.582 1.00 71.77 99 ALA A CA 1
ATOM 750 C C . ALA A 1 99 ? -38.361 45.840 -5.368 1.00 71.20 99 ALA A C 1
ATOM 751 O O . ALA A 1 99 ? -38.890 46.493 -4.457 1.00 77.86 99 ALA A O 1
ATOM 753 N N . TYR A 1 100 ? -37.433 46.340 -6.185 1.00 71.53 100 TYR A N 1
ATOM 754 C CA . TYR A 1 100 ? -36.913 47.729 -6.067 1.00 80.21 100 TYR A CA 1
ATOM 755 C C . TYR A 1 100 ? -37.568 48.654 -7.102 1.00 75.55 100 TYR A C 1
ATOM 756 O O . TYR A 1 100 ? -37.275 49.879 -7.099 1.00 77.57 100 TYR A O 1
ATOM 765 N N . PHE A 1 101 ? -38.452 48.128 -7.955 1.00 68.08 101 PHE A N 1
ATOM 766 C CA . PHE A 1 101 ? -39.357 48.978 -8.770 1.00 59.48 101 PHE A CA 1
ATOM 767 C C . PHE A 1 101 ? -40.386 49.620 -7.835 1.00 51.00 101 PHE A C 1
ATOM 768 O O . PHE A 1 101 ? -40.949 48.929 -6.964 1.00 63.31 101 PHE A O 1
ATOM 776 N N . GLY A 1 102 ? -40.673 50.898 -8.036 1.00 54.57 102 GLY A N 1
ATOM 777 C CA . GLY A 1 102 ? -41.853 51.555 -7.435 1.00 53.72 102 GLY A CA 1
ATOM 778 C C . GLY A 1 102 ? -43.127 51.096 -8.133 1.00 55.65 102 GLY A C 1
ATOM 779 O O . GLY A 1 102 ? -43.025 50.427 -9.215 1.00 56.43 102 GLY A O 1
ATOM 780 N N . VAL A 1 103 ? -44.285 51.475 -7.584 1.00 54.61 103 VAL A N 1
ATOM 781 C CA . VAL A 1 103 ? -45.622 50.959 -8.005 1.00 55.21 103 VAL A CA 1
ATOM 782 C C . VAL A 1 103 ? -45.755 51.029 -9.527 1.00 52.94 103 VAL A C 1
ATOM 783 O O . VAL A 1 103 ? -45.947 49.962 -10.156 1.00 51.04 103 VAL A O 1
ATOM 787 N N . ASN A 1 104 ? -45.577 52.228 -10.087 1.00 47.64 104 ASN A N 1
ATOM 788 C CA . ASN A 1 104 ? -45.741 52.501 -11.536 1.00 49.31 104 ASN A CA 1
ATOM 789 C C . ASN A 1 104 ? -44.733 51.691 -12.367 1.00 50.37 104 ASN A C 1
ATOM 790 O O . ASN A 1 104 ? -45.153 51.141 -13.412 1.00 52.41 104 ASN A O 1
ATOM 795 N N . ALA A 1 105 ? -43.478 51.543 -11.936 1.00 57.74 105 ALA A N 1
ATOM 796 C CA . ALA A 1 105 ? -42.489 50.717 -12.678 1.00 51.01 105 ALA A CA 1
ATOM 797 C C . ALA A 1 105 ? -42.925 49.244 -12.678 1.00 54.19 105 ALA A C 1
ATOM 798 O O . ALA A 1 105 ? -42.817 48.576 -13.754 1.00 51.36 105 ALA A O 1
ATOM 800 N N . LYS A 1 106 ? -43.442 48.732 -11.553 1.00 52.85 106 LYS A N 1
ATOM 801 C CA . LYS A 1 106 ? -43.999 47.344 -11.513 1.00 56.52 106 LYS A CA 1
ATOM 802 C C . LYS A 1 106 ? -45.149 47.219 -12.524 1.00 54.10 106 LYS A C 1
ATOM 803 O O . LYS A 1 106 ? -45.105 46.324 -13.398 1.00 51.82 106 LYS A O 1
ATOM 809 N N . LEU A 1 107 ? -46.115 48.131 -12.456 1.00 51.10 107 LEU A N 1
ATOM 810 C CA . LEU A 1 107 ? -47.212 48.222 -13.453 1.00 50.85 107 LEU A CA 1
ATOM 811 C C . LEU A 1 107 ? -46.620 48.343 -14.867 1.00 53.89 107 LEU A C 1
ATOM 812 O O . LEU A 1 107 ? -47.052 47.609 -15.776 1.00 55.41 107 LEU A O 1
ATOM 817 N N . GLY A 1 108 ? -45.612 49.183 -15.054 1.00 51.62 108 GLY A N 1
ATOM 818 C CA . GLY A 1 108 ? -45.032 49.403 -16.391 1.00 54.50 108 GLY A CA 1
ATOM 819 C C . GLY A 1 108 ? -44.303 48.180 -16.903 1.00 51.55 108 GLY A C 1
ATOM 820 O O . GLY A 1 108 ? -44.338 47.921 -18.117 1.00 50.71 108 GLY A O 1
ATOM 821 N N . PHE A 1 109 ? -43.594 47.486 -16.023 1.00 54.65 109 PHE A N 1
ATOM 822 C CA . PHE A 1 109 ? -42.946 46.191 -16.339 1.00 52.52 109 PHE A CA 1
ATOM 823 C C . PHE A 1 109 ? -44.003 45.265 -16.974 1.00 50.67 109 PHE A C 1
ATOM 824 O O . PHE A 1 109 ? -43.878 44.828 -18.139 1.00 51.85 109 PHE A O 1
ATOM 832 N N . TRP A 1 110 ? -45.075 44.985 -16.246 1.00 48.38 110 TRP A N 1
ATOM 833 C CA . TRP A 1 110 ? -46.172 44.124 -16.773 1.00 53.94 110 TRP A CA 1
ATOM 834 C C . TRP A 1 110 ? -46.778 44.695 -18.073 1.00 54.39 110 TRP A C 1
ATOM 835 O O . TRP A 1 110 ? -47.025 43.922 -19.016 1.00 52.86 110 TRP A O 1
ATOM 846 N N . TRP A 1 111 ? -47.002 46.008 -18.154 1.00 50.73 111 TRP A N 1
ATOM 847 C CA . TRP A 1 111 ? -47.601 46.645 -19.356 1.00 47.90 111 TRP A CA 1
ATOM 848 C C . TRP A 1 111 ? -46.732 46.353 -20.577 1.00 47.82 111 TRP A C 1
ATOM 849 O O . TRP A 1 111 ? -47.274 45.931 -21.609 1.00 62.90 111 TRP A O 1
ATOM 860 N N . GLN A 1 112 ? -45.418 46.524 -20.468 1.00 53.04 112 GLN A N 1
ATOM 861 C CA . GLN A 1 112 ? -44.508 46.367 -21.628 1.00 50.84 112 GLN A CA 1
ATOM 862 C C . GLN A 1 112 ? -44.448 44.882 -22.009 1.00 50.25 112 GLN A C 1
ATOM 863 O O . GLN A 1 112 ? -44.347 44.591 -23.213 1.00 55.93 112 GLN A O 1
ATOM 869 N N . LEU A 1 113 ? -44.564 43.959 -21.060 1.00 50.66 113 LEU A N 1
ATOM 870 C CA . LEU A 1 113 ? -44.615 42.508 -21.408 1.00 57.48 113 LEU A CA 1
ATOM 871 C C . LEU A 1 113 ? -45.938 42.184 -22.117 1.00 65.08 113 LEU A C 1
ATOM 872 O O . LEU A 1 113 ? -45.881 41.417 -23.122 1.00 64.49 113 LEU A O 1
ATOM 877 N N . GLY A 1 114 ? -47.066 42.750 -21.655 1.00 54.85 114 GLY A N 1
ATOM 878 C CA . GLY A 1 114 ? -48.351 42.614 -22.355 1.00 56.83 114 GLY A CA 1
ATOM 879 C C . GLY A 1 114 ? -48.206 42.901 -23.846 1.00 65.38 114 GLY A C 1
ATOM 880 O O . GLY A 1 114 ? -48.626 42.054 -24.651 1.00 75.42 114 GLY A O 1
ATOM 881 N N . GLU A 1 115 ? -47.616 44.040 -24.214 1.00 62.30 115 GLU A N 1
ATOM 882 C CA . GLU A 1 115 ? -47.450 44.443 -25.637 1.00 64.47 115 GLU A CA 1
ATOM 883 C C . GLU A 1 115 ? -46.681 43.368 -26.398 1.00 64.43 115 GLU A C 1
ATOM 884 O O . GLU A 1 115 ? -47.062 43.071 -27.560 1.00 73.08 115 GLU A O 1
ATOM 890 N N . TRP A 1 116 ? -45.586 42.871 -25.819 1.00 62.32 116 TRP A N 1
ATOM 891 C CA . TRP A 1 116 ? -44.713 41.901 -26.526 1.00 64.26 116 TRP A CA 1
ATOM 892 C C . TRP A 1 116 ? -45.396 40.532 -26.587 1.00 66.22 116 TRP A C 1
ATOM 893 O O . TRP A 1 116 ? -45.098 39.752 -27.531 1.00 68.75 116 TRP A O 1
ATOM 904 N N . MET A 1 117 ? -46.298 40.261 -25.648 1.00 55.11 117 MET A N 1
ATOM 905 C CA . MET A 1 117 ? -47.145 39.063 -25.739 1.00 61.85 117 MET A CA 1
ATOM 906 C C . MET A 1 117 ? -47.991 39.158 -27.004 1.00 64.41 117 MET A C 1
ATOM 907 O O . MET A 1 117 ? -48.055 38.136 -27.722 1.00 62.32 117 MET A O 1
ATOM 912 N N . LYS A 1 118 ? -48.559 40.337 -27.303 1.00 66.07 118 LYS A N 1
ATOM 913 C CA . LYS A 1 118 ? -49.382 40.543 -28.529 1.00 61.40 118 LYS A CA 1
ATOM 914 C C . LYS A 1 118 ? -48.527 40.280 -29.770 1.00 61.24 118 LYS A C 1
ATOM 915 O O . LYS A 1 118 ? -49.077 39.764 -30.734 1.00 76.19 118 LYS A O 1
ATOM 921 N N . GLN A 1 119 ? -47.217 40.492 -29.707 1.00 72.06 119 GLN A N 1
ATOM 922 C CA . GLN A 1 119 ? -46.334 40.398 -30.900 1.00 73.67 119 GLN A CA 1
ATOM 923 C C . GLN A 1 119 ? -45.697 39.014 -31.005 1.00 71.48 119 GLN A C 1
ATOM 924 O O . GLN A 1 119 ? -44.943 38.814 -31.972 1.00 92.04 119 GLN A O 1
ATOM 930 N N . GLY A 1 120 ? -45.916 38.114 -30.045 1.00 68.31 120 GLY A N 1
ATOM 931 C CA . GLY A 1 120 ? -45.172 36.833 -29.975 1.00 64.78 120 GLY A CA 1
ATOM 932 C C . GLY A 1 120 ? -43.717 36.978 -29.511 1.00 73.01 120 GLY A C 1
ATOM 933 O O . GLY A 1 120 ? -43.055 35.928 -29.361 1.00 81.72 120 GLY A O 1
ATOM 934 N N . ILE A 1 121 ? -43.219 38.198 -29.240 1.00 79.06 121 ILE A N 1
ATOM 935 C CA . ILE A 1 121 ? -41.813 38.439 -28.774 1.00 82.23 121 ILE A CA 1
ATOM 936 C C . ILE A 1 121 ? -41.669 37.881 -27.347 1.00 74.01 121 ILE A C 1
ATOM 937 O O . ILE A 1 121 ? -40.561 37.482 -26.975 1.00 74.81 121 ILE A O 1
ATOM 942 N N . VAL A 1 122 ? -42.746 37.840 -26.564 1.00 71.95 122 VAL A N 1
ATOM 943 C CA . VAL A 1 122 ? -42.744 37.182 -25.220 1.00 76.64 122 VAL A CA 1
ATOM 944 C C . VAL A 1 122 ? -43.824 36.087 -25.192 1.00 69.41 122 VAL A C 1
ATOM 945 O O . VAL A 1 122 ? -44.948 36.319 -25.699 1.00 70.73 122 VAL A O 1
ATOM 949 N N . ALA A 1 123 ? -43.502 34.937 -24.602 1.00 72.83 123 ALA A N 1
ATOM 950 C CA . ALA A 1 123 ? -44.470 33.865 -24.262 1.00 84.18 123 ALA A CA 1
ATOM 951 C C . ALA A 1 123 ? -45.608 34.479 -23.462 1.00 89.84 123 ALA A C 1
ATOM 952 O O . ALA A 1 123 ? -45.385 35.340 -22.612 1.00 81.41 123 ALA A O 1
ATOM 954 N N . PRO A 1 124 ? -46.864 34.041 -23.673 1.00 104.77 124 PRO A N 1
ATOM 955 C CA . PRO A 1 124 ? -47.976 34.587 -22.898 1.00 106.09 124 PRO A CA 1
ATOM 956 C C . PRO A 1 124 ? -47.833 34.188 -21.417 1.00 105.43 124 PRO A C 1
ATOM 957 O O . PRO A 1 124 ? -46.830 33.537 -21.068 1.00 83.35 124 PRO A O 1
ATOM 961 N N . MET A 1 125 ? -48.787 34.643 -20.590 1.00 105.05 125 MET A N 1
ATOM 962 C CA . MET A 1 125 ? -49.109 34.072 -19.253 1.00 100.46 125 MET A CA 1
ATOM 963 C C . MET A 1 125 ? -49.148 32.550 -19.357 1.00 103.64 125 MET A C 1
ATOM 964 O O . MET A 1 125 ? -49.905 32.026 -20.176 1.00 99.23 125 MET A O 1
ATOM 969 N N . PRO A 1 126 ? -48.335 31.806 -18.562 1.00 111.57 126 PRO A N 1
ATOM 970 C CA . PRO A 1 126 ? -48.328 30.334 -18.596 1.00 122.55 126 PRO A CA 1
ATOM 971 C C . PRO A 1 126 ? -49.379 29.693 -17.666 1.00 131.64 126 PRO A C 1
ATOM 972 O O . PRO A 1 126 ? -49.166 28.601 -17.103 1.00 93.23 126 PRO A O 1
ATOM 976 N N . ALA A 1 127 ? -50.521 30.378 -17.569 1.00 134.25 127 ALA A N 1
ATOM 977 C CA . ALA A 1 127 ? -51.572 30.201 -16.546 1.00 144.62 127 ALA A CA 1
ATOM 978 C C . ALA A 1 127 ? -52.073 28.757 -16.530 1.00 166.67 127 ALA A C 1
ATOM 979 O O . ALA A 1 127 ? -52.456 28.278 -17.618 1.00 187.16 127 ALA A O 1
ATOM 981 N N . GLY A 1 128 ? -52.080 28.115 -15.350 1.00 154.52 128 GLY A N 1
ATOM 982 C CA . GLY A 1 128 ? -53.045 27.051 -15.009 1.00 139.48 128 GLY A CA 1
ATOM 983 C C . GLY A 1 128 ? -54.417 27.456 -15.522 1.00 135.46 128 GLY A C 1
ATOM 984 O O . GLY A 1 128 ? -54.523 28.588 -16.050 1.00 137.72 128 GLY A O 1
ATOM 985 N N . TYR A 1 129 ? -55.439 26.602 -15.427 1.00 120.27 129 TYR A N 1
ATOM 986 C CA . TYR A 1 129 ? -56.731 26.873 -16.114 1.00 124.59 129 TYR A CA 1
ATOM 987 C C . TYR A 1 129 ? -57.481 27.948 -15.311 1.00 122.23 129 TYR A C 1
ATOM 988 O O . TYR A 1 129 ? -57.376 27.991 -14.048 1.00 96.38 129 TYR A O 1
ATOM 997 N N . GLN A 1 130 ? -58.176 28.807 -16.069 1.00 121.77 130 GLN A N 1
ATOM 998 C CA . GLN A 1 130 ? -58.896 30.042 -15.650 1.00 119.69 130 GLN A CA 1
ATOM 999 C C . GLN A 1 130 ? -60.383 29.695 -15.490 1.00 96.81 130 GLN A C 1
ATOM 1000 O O . GLN A 1 130 ? -61.168 30.568 -15.060 1.00 82.49 130 GLN A O 1
ATOM 1006 N N . MET A 1 131 ? -60.750 28.481 -15.902 1.00 91.81 131 MET A N 1
ATOM 1007 C CA . MET A 1 131 ? -62.109 27.921 -15.728 1.00 109.96 131 MET A CA 1
ATOM 1008 C C . MET A 1 131 ? -62.111 27.031 -14.477 1.00 91.69 131 MET A C 1
ATOM 1009 O O . MET A 1 131 ? -63.142 26.350 -14.258 1.00 96.84 131 MET A O 1
ATOM 1014 N N . SER A 1 132 ? -61.011 27.049 -13.700 1.00 73.31 132 SER A N 1
ATOM 1015 C CA . SER A 1 132 ? -60.934 26.565 -12.292 1.00 70.81 132 SER A CA 1
ATOM 1016 C C . SER A 1 132 ? -61.999 27.268 -11.434 1.00 65.04 132 SER A C 1
ATOM 1017 O O . SER A 1 132 ? -62.167 28.476 -11.575 1.00 71.87 132 SER A O 1
ATOM 1020 N N . THR A 1 133 ? -62.701 26.530 -10.576 1.00 70.38 133 THR A N 1
ATOM 1021 C CA . THR A 1 133 ? -63.825 27.049 -9.749 1.00 67.05 133 THR A CA 1
ATOM 1022 C C . THR A 1 133 ? -63.298 28.163 -8.833 1.00 66.36 133 THR A C 1
ATOM 1023 O O . THR A 1 133 ? -63.918 29.247 -8.782 1.00 66.09 133 THR A O 1
ATOM 1027 N N . GLN A 1 134 ? -62.198 27.902 -8.132 1.00 66.70 134 GLN A N 1
ATOM 1028 C CA . GLN A 1 134 ? -61.558 28.877 -7.213 1.00 67.61 134 GLN A CA 1
ATOM 1029 C C . GLN A 1 134 ? -61.301 30.191 -7.974 1.00 67.40 134 GLN A C 1
ATOM 1030 O O . GLN A 1 134 ? -61.746 31.244 -7.467 1.00 58.50 134 GLN A O 1
ATOM 1036 N N . VAL A 1 135 ? -60.663 30.174 -9.153 1.00 62.60 135 VAL A N 1
ATOM 1037 C CA . VAL A 1 135 ? -60.318 31.473 -9.810 1.00 68.18 135 VAL A CA 1
ATOM 1038 C C . VAL A 1 135 ? -61.615 32.122 -10.315 1.00 67.51 135 VAL A C 1
ATOM 1039 O O . VAL A 1 135 ? -61.762 33.369 -10.075 1.00 62.00 135 VAL A O 1
ATOM 1043 N N . LYS A 1 136 ? -62.534 31.341 -10.912 1.00 64.12 136 LYS A N 1
ATOM 1044 C CA . LYS A 1 136 ? -63.851 31.848 -11.417 1.00 62.99 136 LYS A CA 1
ATOM 1045 C C . LYS A 1 136 ? -64.589 32.578 -10.299 1.00 59.98 136 LYS A C 1
ATOM 1046 O O . LYS A 1 136 ? -65.315 33.527 -10.598 1.00 74.07 136 LYS A O 1
ATOM 1052 N N . ALA A 1 137 ? -64.417 32.166 -9.052 1.00 62.34 137 ALA A N 1
ATOM 1053 C CA . ALA A 1 137 ? -65.129 32.776 -7.906 1.00 65.77 137 ALA A CA 1
ATOM 1054 C C . ALA A 1 137 ? -64.503 34.135 -7.551 1.00 69.92 137 ALA A C 1
ATOM 1055 O O . ALA A 1 137 ? -65.254 35.046 -7.136 1.00 59.83 137 ALA A O 1
ATOM 1057 N N . VAL A 1 138 ? -63.174 34.253 -7.632 1.00 68.32 138 VAL A N 1
ATOM 1058 C CA . VAL A 1 138 ? -62.461 35.525 -7.322 1.00 65.56 138 VAL A CA 1
ATOM 1059 C C . VAL A 1 138 ? -62.734 36.502 -8.477 1.00 64.30 138 VAL A C 1
ATOM 1060 O O . VAL A 1 138 ? -63.091 37.660 -8.182 1.00 61.22 138 VAL A O 1
ATOM 1064 N N . LEU A 1 139 ? -62.665 36.035 -9.729 1.00 58.44 139 LEU A N 1
ATOM 1065 C CA . LEU A 1 139 ? -63.205 36.787 -10.899 1.00 67.43 139 LEU A CA 1
ATOM 1066 C C . LEU A 1 139 ? -64.595 37.344 -10.581 1.00 64.49 139 LEU A C 1
ATOM 1067 O O . LEU A 1 139 ? -64.768 38.545 -10.806 1.00 66.79 139 LEU A O 1
ATOM 1072 N N . GLU A 1 140 ? -65.544 36.540 -10.075 1.00 69.33 140 GLU A N 1
ATOM 1073 C CA . GLU A 1 140 ? -66.945 37.020 -9.895 1.00 70.61 140 GLU A CA 1
ATOM 1074 C C . GLU A 1 140 ? -66.911 38.170 -8.900 1.00 61.43 140 GLU A C 1
ATOM 1075 O O . GLU A 1 140 ? -67.571 39.174 -9.161 1.00 71.55 140 GLU A O 1
ATOM 1081 N N . ALA A 1 141 ? -66.154 38.022 -7.816 1.00 63.31 141 ALA A N 1
ATOM 1082 C CA . ALA A 1 141 ? -66.046 39.030 -6.732 1.00 75.03 141 ALA A CA 1
ATOM 1083 C C . ALA A 1 141 ? -65.520 40.363 -7.308 1.00 77.19 141 ALA A C 1
ATOM 1084 O O . ALA A 1 141 ? -66.119 41.412 -6.999 1.00 73.88 141 ALA A O 1
ATOM 1086 N N . VAL A 1 142 ? -64.465 40.321 -8.128 1.00 57.93 142 VAL A N 1
ATOM 1087 C CA . VAL A 1 142 ? -63.915 41.522 -8.810 1.00 75.89 142 VAL A CA 1
ATOM 1088 C C . VAL A 1 142 ? -65.010 42.185 -9.665 1.00 77.88 142 VAL A C 1
ATOM 1089 O O . VAL A 1 142 ? -65.154 43.412 -9.546 1.00 85.64 142 VAL A O 1
ATOM 1093 N N . GLN A 1 143 ? -65.715 41.439 -10.526 1.00 82.08 143 GLN A N 1
ATOM 1094 C CA . GLN A 1 143 ? -66.672 42.006 -11.523 1.00 77.80 143 GLN A CA 1
ATOM 1095 C C . GLN A 1 143 ? -67.875 42.618 -10.787 1.00 72.42 143 GLN A C 1
ATOM 1096 O O . GLN A 1 143 ? -68.509 43.513 -11.339 1.00 81.85 143 GLN A O 1
ATOM 1102 N N . ARG A 1 144 ? -68.149 42.191 -9.560 1.00 73.00 144 ARG A N 1
ATOM 1103 C CA . ARG A 1 144 ? -69.304 42.664 -8.751 1.00 81.37 144 ARG A CA 1
ATOM 1104 C C . ARG A 1 144 ? -69.042 44.072 -8.173 1.00 80.87 144 ARG A C 1
ATOM 1105 O O . ARG A 1 144 ? -70.011 44.675 -7.673 1.00 80.40 144 ARG A O 1
ATOM 1113 N N . ILE A 1 145 ? -67.795 44.573 -8.193 1.00 74.41 145 ILE A N 1
ATOM 1114 C CA . ILE A 1 145 ? -67.394 45.891 -7.602 1.00 61.40 145 ILE A CA 1
ATOM 1115 C C . ILE A 1 145 ? -67.062 46.857 -8.742 1.00 56.85 145 ILE A C 1
ATOM 1116 O O . ILE A 1 145 ? -66.757 46.388 -9.866 1.00 53.35 145 ILE A O 1
ATOM 1121 N N . ASP A 1 146 ? -67.077 48.156 -8.458 1.00 53.96 146 ASP A N 1
ATOM 1122 C CA . ASP A 1 146 ? -66.877 49.216 -9.483 1.00 59.41 146 ASP A CA 1
ATOM 1123 C C . ASP A 1 146 ? -65.423 49.188 -9.990 1.00 58.07 146 ASP A C 1
ATOM 1124 O O . ASP A 1 146 ? -64.557 48.529 -9.358 1.00 55.49 146 ASP A O 1
ATOM 1129 N N . GLN A 1 147 ? -65.184 49.865 -11.116 1.00 60.04 147 GLN A N 1
ATOM 1130 C CA . GLN A 1 147 ? -63.902 49.869 -11.870 1.00 65.37 147 GLN A CA 1
ATOM 1131 C C . GLN A 1 147 ? -62.750 50.386 -10.993 1.00 62.08 147 GLN A C 1
ATOM 1132 O O . GLN A 1 147 ? -61.686 49.777 -11.047 1.00 61.32 147 GLN A O 1
ATOM 1138 N N . SER A 1 148 ? -62.945 51.457 -10.214 1.00 56.60 148 SER A N 1
ATOM 1139 C CA . SER A 1 148 ? -61.899 52.034 -9.336 1.00 57.59 148 SER A CA 1
ATOM 1140 C C . SER A 1 148 ? -61.413 50.971 -8.344 1.00 55.47 148 SER A C 1
ATOM 1141 O O . SER A 1 148 ? -60.191 50.891 -8.072 1.00 63.00 148 SER A O 1
ATOM 1144 N N . GLN A 1 149 ? -62.322 50.130 -7.872 1.00 58.49 149 GLN A N 1
ATOM 1145 C CA . GLN A 1 149 ? -62.014 49.027 -6.934 1.00 52.66 149 GLN A CA 1
ATOM 1146 C C . GLN A 1 149 ? -61.319 47.909 -7.706 1.00 54.86 149 GLN A C 1
ATOM 1147 O O . GLN A 1 149 ? -60.360 47.309 -7.172 1.00 55.53 149 GLN A O 1
ATOM 1153 N N . GLN A 1 150 ? -61.750 47.644 -8.935 1.00 55.95 150 GLN A N 1
ATOM 1154 C CA . GLN A 1 150 ? -61.164 46.530 -9.720 1.00 56.22 150 GLN A CA 1
ATOM 1155 C C . GLN A 1 150 ? -59.697 46.850 -9.991 1.00 53.69 150 GLN A C 1
ATOM 1156 O O . GLN A 1 150 ? -58.875 46.010 -9.669 1.00 56.81 150 GLN A O 1
ATOM 1162 N N . ILE A 1 151 ? -59.386 48.047 -10.497 1.00 57.63 151 ILE A N 1
ATOM 1163 C CA . ILE A 1 151 ? -57.983 48.453 -10.834 1.00 55.54 151 ILE A CA 1
ATOM 1164 C C . ILE A 1 151 ? -57.162 48.541 -9.545 1.00 52.89 151 ILE A C 1
ATOM 1165 O O . ILE A 1 151 ? -55.931 48.274 -9.636 1.00 49.95 151 ILE A O 1
ATOM 1170 N N . THR A 1 152 ? -57.786 48.878 -8.404 1.00 47.24 152 THR A N 1
ATOM 1171 C CA . THR A 1 152 ? -57.057 48.891 -7.106 1.00 52.21 152 THR A CA 1
ATOM 1172 C C . THR A 1 152 ? -56.673 47.458 -6.730 1.00 53.44 152 THR A C 1
ATOM 1173 O O . THR A 1 152 ? -55.550 47.278 -6.226 1.00 56.46 152 THR A O 1
ATOM 1177 N N . VAL A 1 153 ? -57.570 46.488 -6.930 1.00 53.47 153 VAL A N 1
ATOM 1178 C CA . VAL A 1 153 ? -57.289 45.064 -6.576 1.00 53.73 153 VAL A CA 1
ATOM 1179 C C . VAL A 1 153 ? -56.154 44.606 -7.477 1.00 50.96 153 VAL A C 1
ATOM 1180 O O . VAL A 1 153 ? -55.185 44.019 -6.984 1.00 58.37 153 VAL A O 1
ATOM 1184 N N . LEU A 1 154 ? -56.260 44.926 -8.755 1.00 55.07 154 LEU A N 1
ATOM 1185 C CA . LEU A 1 154 ? -55.252 44.557 -9.775 1.00 59.28 154 LEU A CA 1
ATOM 1186 C C . LEU A 1 154 ? -53.883 45.159 -9.405 1.00 56.70 154 LEU A C 1
ATOM 1187 O O . LEU A 1 154 ? -52.912 44.425 -9.453 1.00 66.88 154 LEU A O 1
ATOM 1192 N N . ARG A 1 155 ? -53.813 46.445 -9.038 1.00 58.01 155 ARG A N 1
ATOM 1193 C CA . ARG A 1 155 ? -52.584 47.125 -8.549 1.00 59.92 155 ARG A CA 1
ATOM 1194 C C . ARG A 1 155 ? -52.024 46.331 -7.356 1.00 59.83 155 ARG A C 1
ATOM 1195 O O . ARG A 1 155 ? -50.818 46.027 -7.365 1.00 65.28 155 ARG A O 1
ATOM 1203 N N . ASN A 1 156 ? -52.840 45.990 -6.353 1.00 60.07 156 ASN A N 1
ATOM 1204 C CA . ASN A 1 156 ? -52.331 45.338 -5.113 1.00 56.29 156 ASN A CA 1
ATOM 1205 C C . ASN A 1 156 ? -51.632 44.016 -5.463 1.00 56.10 156 ASN A C 1
ATOM 1206 O O . ASN A 1 156 ? -50.539 43.803 -4.977 1.00 67.65 156 ASN A O 1
ATOM 1211 N N . THR A 1 157 ? -52.238 43.155 -6.270 1.00 54.78 157 THR A N 1
ATOM 1212 C CA . THR A 1 157 ? -51.672 41.832 -6.630 1.00 65.65 157 THR A CA 1
ATOM 1213 C C . THR A 1 157 ? -50.324 42.014 -7.346 1.00 69.24 157 THR A C 1
ATOM 1214 O O . THR A 1 157 ? -49.452 41.106 -7.235 1.00 76.06 157 THR A O 1
ATOM 1218 N N . VAL A 1 158 ? -50.145 43.126 -8.064 1.00 69.87 158 VAL A N 1
ATOM 1219 C CA . VAL A 1 158 ? -48.896 43.438 -8.828 1.00 65.20 158 VAL A CA 1
ATOM 1220 C C . VAL A 1 158 ? -47.839 44.064 -7.895 1.00 67.24 158 VAL A C 1
ATOM 1221 O O . VAL A 1 158 ? -46.634 43.741 -8.015 1.00 58.50 158 VAL A O 1
ATOM 1225 N N . VAL A 1 159 ? -48.255 44.931 -6.980 1.00 62.87 159 VAL A N 1
ATOM 1226 C CA . VAL A 1 159 ? -47.349 45.519 -5.960 1.00 68.50 159 VAL A CA 1
ATOM 1227 C C . VAL A 1 159 ? -46.753 44.409 -5.069 1.00 71.13 159 VAL A C 1
ATOM 1228 O O . VAL A 1 159 ? -45.691 44.667 -4.455 1.00 75.99 159 VAL A O 1
ATOM 1232 N N . ASN A 1 160 ? -47.384 43.232 -4.984 1.00 73.80 160 ASN A N 1
ATOM 1233 C CA . ASN A 1 160 ? -47.047 42.171 -3.988 1.00 75.52 160 ASN A CA 1
ATOM 1234 C C . ASN A 1 160 ? -46.277 41.023 -4.643 1.00 69.13 160 ASN A C 1
ATOM 1235 O O . ASN A 1 160 ? -46.081 40.023 -3.965 1.00 82.85 160 ASN A O 1
ATOM 1240 N N . MET A 1 161 ? -45.826 41.168 -5.888 1.00 70.39 161 MET A N 1
ATOM 1241 C CA . MET A 1 161 ? -45.090 40.096 -6.607 1.00 69.26 161 MET A CA 1
ATOM 1242 C C . MET A 1 161 ? -43.589 40.308 -6.389 1.00 69.18 161 MET A C 1
ATOM 1243 O O . MET A 1 161 ? -43.212 41.368 -5.85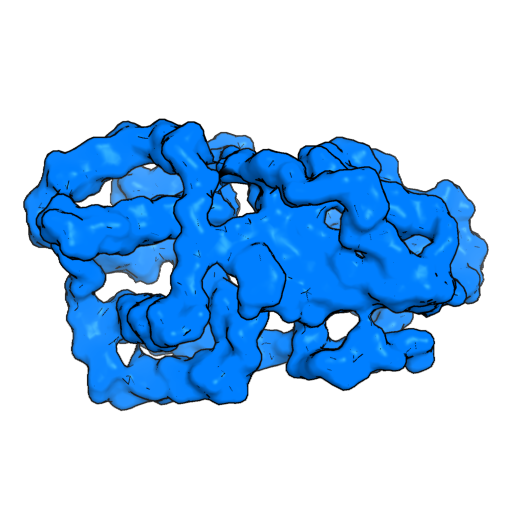4 1.00 58.90 161 MET A O 1
ATOM 1248 N N . GLY A 1 162 ? -42.788 39.290 -6.712 1.00 75.53 162 GLY A N 1
ATOM 1249 C CA . GLY A 1 162 ? -41.319 39.304 -6.567 1.00 82.41 162 GLY A CA 1
ATOM 1250 C C . GLY A 1 162 ? -40.843 39.220 -5.121 1.00 80.01 162 GLY A C 1
ATOM 1251 O O . GLY A 1 162 ? -41.656 39.010 -4.203 1.00 87.71 162 GLY A O 1
ATOM 1252 N N . PHE A 1 163 ? -39.542 39.408 -4.928 1.00 87.82 163 PHE A N 1
ATOM 1253 C CA . PHE A 1 163 ? -38.836 39.203 -3.641 1.00 97.96 163 PHE A CA 1
ATOM 1254 C C . PHE A 1 163 ? -39.381 40.171 -2.583 1.00 102.37 163 PHE A C 1
ATOM 1255 O O . PHE A 1 163 ? -39.837 41.264 -2.953 1.00 106.43 163 PHE A O 1
ATOM 1263 N N . ASP A 1 164 ? -39.321 39.761 -1.309 1.00 114.74 164 ASP A N 1
ATOM 1264 C CA . ASP A 1 164 ? -39.826 40.508 -0.121 1.00 134.70 164 ASP A CA 1
ATOM 1265 C C . ASP A 1 164 ? -38.635 40.853 0.772 1.00 144.52 164 ASP A C 1
ATOM 1266 O O . ASP A 1 164 ? -38.231 40.052 1.609 1.00 156.83 164 ASP A O 1
ATOM 1271 N N . PRO A 1 165 ? -38.005 42.040 0.614 1.00 153.05 165 PRO A N 1
ATOM 1272 C CA . PRO A 1 165 ? -36.745 42.333 1.301 1.00 158.42 165 PRO A CA 1
ATOM 1273 C C . PRO A 1 165 ? -36.852 43.120 2.622 1.00 162.83 165 PRO A C 1
ATOM 1274 O O . PRO A 1 165 ? -35.815 43.439 3.175 1.00 161.09 165 PRO A O 1
ATOM 1278 N N . SER A 1 166 ? -38.078 43.378 3.107 1.00 164.79 166 SER A N 1
ATOM 1279 C CA . SER A 1 166 ? -38.400 44.233 4.287 1.00 157.37 166 SER A CA 1
ATOM 1280 C C . SER A 1 166 ? -38.105 45.707 3.970 1.00 149.23 166 SER A C 1
ATOM 1281 O O . SER A 1 166 ? -38.668 46.206 2.971 1.00 129.66 166 SER A O 1
ATOM 1284 N N . ALA A 1 173 ? -34.813 52.774 -0.714 1.00 130.11 173 ALA A N 1
ATOM 1285 C CA . ALA A 1 173 ? -33.646 53.602 -1.112 1.00 142.99 173 ALA A CA 1
ATOM 1286 C C . ALA A 1 173 ? -33.616 53.805 -2.641 1.00 139.36 173 ALA A C 1
ATOM 1287 O O . ALA A 1 173 ? -33.925 54.932 -3.109 1.00 107.29 173 ALA A O 1
ATOM 1289 N N . GLU A 1 174 ? -33.289 52.744 -3.392 1.00 142.95 174 GLU A N 1
ATOM 1290 C CA . GLU A 1 174 ? -32.913 52.785 -4.838 1.00 133.61 174 GLU A CA 1
ATOM 1291 C C . GLU A 1 174 ? -34.148 52.516 -5.720 1.00 115.85 174 GLU A C 1
ATOM 1292 O O . GLU A 1 174 ? -34.003 51.824 -6.749 1.00 94.82 174 GLU A O 1
ATOM 1298 N N . VAL A 1 175 ? -35.317 53.055 -5.353 1.00 102.98 175 VAL A N 1
ATOM 1299 C CA . VAL A 1 175 ? -36.633 52.693 -5.969 1.00 105.40 175 VAL A CA 1
ATOM 1300 C C . VAL A 1 175 ? -36.754 53.368 -7.349 1.00 87.88 175 VAL A C 1
ATOM 1301 O O . VAL A 1 175 ? -36.604 54.590 -7.397 1.00 80.70 175 VAL A O 1
ATOM 1305 N N . ILE A 1 176 ? -37.024 52.611 -8.429 1.00 71.05 176 ILE A N 1
ATOM 1306 C CA . ILE A 1 176 ? -37.304 53.185 -9.787 1.00 63.10 176 ILE A CA 1
ATOM 1307 C C . ILE A 1 176 ? -38.682 53.869 -9.801 1.00 56.98 176 ILE A C 1
ATOM 1308 O O . ILE A 1 176 ? -39.698 53.207 -9.448 1.00 62.25 176 ILE A O 1
ATOM 1313 N N . ASN A 1 177 ? -38.697 55.154 -10.175 1.00 57.21 177 ASN A N 1
ATOM 1314 C CA . ASN A 1 177 ? -39.846 56.093 -10.107 1.00 62.91 177 ASN A CA 1
ATOM 1315 C C . ASN A 1 177 ? -40.188 56.570 -11.516 1.00 60.51 177 ASN A C 1
ATOM 1316 O O . ASN A 1 177 ? -39.393 57.297 -12.100 1.00 69.04 177 ASN A O 1
ATOM 1321 N N . PHE A 1 178 ? -41.356 56.193 -12.027 1.00 60.48 178 PHE A N 1
ATOM 1322 C CA . PHE A 1 178 ? -41.892 56.712 -13.310 1.00 52.38 178 PHE A CA 1
ATOM 1323 C C . PHE A 1 178 ? -42.274 58.175 -13.101 1.00 52.16 178 PHE A C 1
ATOM 1324 O O . PHE A 1 178 ? -42.815 58.551 -12.027 1.00 51.51 178 PHE A O 1
ATOM 1332 N N . LYS A 1 179 ? -41.959 58.980 -14.105 1.00 53.27 179 LYS A N 1
ATOM 1333 C CA . LYS A 1 179 ? -42.290 60.425 -14.191 1.00 58.20 179 LYS A CA 1
ATOM 1334 C C . LYS A 1 179 ? -43.276 60.567 -15.351 1.00 52.75 179 LYS A C 1
ATOM 1335 O O . LYS A 1 179 ? -43.149 59.807 -16.338 1.00 52.66 179 LYS A O 1
ATOM 1341 N N . PHE A 1 180 ? -44.214 61.500 -15.246 1.00 48.64 180 PHE A N 1
ATOM 1342 C CA . PHE A 1 180 ? -45.240 61.759 -16.281 1.00 50.47 180 PHE A CA 1
ATOM 1343 C C . PHE A 1 180 ? -45.464 63.247 -16.407 1.00 52.19 180 PHE A C 1
ATOM 1344 O O . PHE A 1 180 ? -45.470 63.935 -15.380 1.00 45.12 180 PHE A O 1
ATOM 1352 N N . PRO A 1 181 ? -45.849 63.816 -17.676 1.00 56.18 181 PRO A N 1
ATOM 1353 C CA . PRO A 1 181 ? -46.221 65.328 -18.314 1.00 52.26 181 PRO A CA 1
ATOM 1354 C C . PRO A 1 181 ? -47.308 65.838 -17.374 1.00 53.64 181 PRO A C 1
ATOM 1355 O O . PRO A 1 181 ? -48.075 65.054 -16.919 1.00 62.11 181 PRO A O 1
ATOM 1359 N N . ARG A 1 182 ? -47.305 67.127 -17.062 1.00 53.43 182 ARG A N 1
ATOM 1360 C CA . ARG A 1 182 ? -48.410 67.691 -16.259 1.00 59.82 182 ARG A CA 1
ATOM 1361 C C . ARG A 1 182 ? -49.634 67.690 -17.178 1.00 62.78 182 ARG A C 1
ATOM 1362 O O . ARG A 1 182 ? -49.469 67.995 -18.352 1.00 60.40 182 ARG A O 1
ATOM 1370 N N . ALA A 1 183 ? -50.818 67.418 -16.636 1.00 54.52 183 ALA A N 1
ATOM 1371 C CA . ALA A 1 183 ? -52.052 67.227 -17.431 1.00 51.12 183 ALA A CA 1
ATOM 1372 C C . ALA A 1 183 ? -52.628 68.486 -18.079 1.00 51.34 183 ALA A C 1
ATOM 1373 O O . ALA A 1 183 ? -52.837 68.438 -19.274 1.00 55.83 183 ALA A O 1
ATOM 1375 N N . SER A 1 184 ? -52.942 69.537 -17.327 1.00 51.40 184 SER A N 1
ATOM 1376 C CA . SER A 1 184 ? -53.616 70.679 -17.991 1.00 56.53 184 SER A CA 1
ATOM 1377 C C . SER A 1 184 ? -53.324 72.039 -17.350 1.00 59.04 184 SER A C 1
ATOM 1378 O O . SER A 1 184 ? -52.435 72.125 -16.519 1.00 52.12 184 SER A O 1
ATOM 1381 N N . LEU A 1 185 ? -54.109 73.046 -17.738 1.00 59.03 185 LEU A N 1
ATOM 1382 C CA . LEU A 1 185 ? -53.917 74.464 -17.342 1.00 57.40 185 LEU A CA 1
ATOM 1383 C C . LEU A 1 185 ? -54.291 74.770 -15.890 1.00 64.72 185 LEU A C 1
ATOM 1384 O O . LEU A 1 185 ? -55.107 74.073 -15.322 1.00 62.67 185 LEU A O 1
ATOM 1389 N N . SER A 1 186 ? -53.773 75.907 -15.429 1.00 94.80 186 SER A N 1
ATOM 1390 C CA . SER A 1 186 ? -53.629 76.369 -14.018 1.00 99.88 186 SER A CA 1
ATOM 1391 C C . SER A 1 186 ? -54.766 75.892 -13.131 1.00 93.56 186 SER A C 1
ATOM 1392 O O . SER A 1 186 ? -54.488 75.202 -12.148 1.00 131.09 186 SER A O 1
ATOM 1395 N N . PRO A 1 187 ? -56.052 76.237 -13.400 1.00 71.63 187 PRO A N 1
ATOM 1396 C CA . PRO A 1 187 ? -57.145 75.798 -12.509 1.00 54.33 187 PRO A CA 1
ATOM 1397 C C . PRO A 1 187 ? -57.558 74.355 -12.866 1.00 57.73 187 PRO A C 1
ATOM 1398 O O . PRO A 1 187 ? -58.443 74.108 -13.699 1.00 51.09 187 PRO A O 1
ATOM 1402 N N . GLN A 1 188 ? -56.868 73.381 -12.274 1.00 51.30 188 GLN A N 1
ATOM 1403 C CA . GLN A 1 188 ? -57.194 71.953 -12.495 1.00 47.55 188 GLN A CA 1
ATOM 1404 C C . GLN A 1 188 ? -58.344 71.549 -11.570 1.00 52.51 188 GLN A C 1
ATOM 1405 O O . GLN A 1 188 ? -58.929 70.485 -11.850 1.00 49.24 188 GLN A O 1
ATOM 1411 N N . PHE A 1 189 ? -58.697 72.367 -10.565 1.00 49.75 189 PHE A N 1
ATOM 1412 C CA . PHE A 1 189 ? -59.826 72.071 -9.642 1.00 57.02 189 PHE A CA 1
ATOM 1413 C C . PHE A 1 189 ? -60.318 73.333 -8.929 1.00 59.46 189 PHE A C 1
ATOM 1414 O O . PHE A 1 189 ? -59.627 74.352 -8.867 1.00 60.79 189 PHE A O 1
ATOM 1422 N N . THR A 1 190 ? -61.485 73.215 -8.314 1.00 56.87 190 THR A N 1
ATOM 1423 C CA . THR A 1 190 ? -62.138 74.291 -7.543 1.00 62.74 190 THR A CA 1
ATOM 1424 C C . THR A 1 190 ? -62.946 73.625 -6.436 1.00 62.12 190 THR A C 1
ATOM 1425 O O . THR A 1 190 ? -63.691 72.728 -6.776 1.00 63.94 190 THR A O 1
ATOM 1429 N N . ILE A 1 191 ? -62.758 74.006 -5.172 1.00 70.09 191 ILE A N 1
ATOM 1430 C CA . ILE A 1 191 ? -63.436 73.328 -4.029 1.00 71.53 191 ILE A CA 1
ATOM 1431 C C . ILE A 1 191 ? -64.534 74.253 -3.496 1.00 69.32 191 ILE A C 1
ATOM 1432 O O . ILE A 1 191 ? -64.200 75.277 -2.927 1.00 69.37 191 ILE A O 1
ATOM 1437 N N . GLU A 1 192 ? -65.798 73.871 -3.678 1.00 79.38 192 GLU A N 1
ATOM 1438 C CA . GLU A 1 192 ? -66.980 74.514 -3.046 1.00 72.07 192 GLU A CA 1
ATOM 1439 C C . GLU A 1 192 ? -66.902 74.242 -1.530 1.00 66.41 192 GLU A C 1
ATOM 1440 O O . GLU A 1 192 ? -66.918 73.062 -1.117 1.00 71.04 192 GLU A O 1
ATOM 1446 N N . GLY A 1 193 ? -66.739 75.298 -0.731 1.00 65.09 193 GLY A N 1
ATOM 1447 C CA . GLY A 1 193 ? -66.962 75.288 0.733 1.00 68.55 193 GLY A CA 1
ATOM 1448 C C . GLY A 1 193 ? -65.674 75.302 1.543 1.00 75.22 193 GLY A C 1
ATOM 1449 O O . GLY A 1 193 ? -65.756 75.190 2.789 1.00 72.78 193 GLY A O 1
ATOM 1450 N N . VAL A 1 194 ? -64.526 75.371 0.865 1.00 71.80 194 VAL A N 1
ATOM 1451 C CA . VAL A 1 194 ? -63.177 75.272 1.480 1.00 70.46 194 VAL A CA 1
ATOM 1452 C C . VAL A 1 194 ? -62.269 76.283 0.775 1.00 75.97 194 VAL A C 1
ATOM 1453 O O . VAL A 1 194 ? -62.091 76.144 -0.455 1.00 77.64 194 VAL A O 1
ATOM 1457 N N . THR A 1 195 ? -61.748 77.264 1.523 1.00 72.11 195 THR A N 1
ATOM 1458 C CA . THR A 1 195 ? -60.745 78.258 1.044 1.00 81.76 195 THR A CA 1
ATOM 1459 C C . THR A 1 195 ? -59.444 78.164 1.868 1.00 72.99 195 THR A C 1
ATOM 1460 O O . THR A 1 195 ? -58.499 78.887 1.537 1.00 77.12 195 THR A O 1
ATOM 1464 N N . GLU A 1 196 ? -59.384 77.263 2.854 1.00 67.23 196 GLU A N 1
ATOM 1465 C CA . GLU A 1 196 ? -58.218 76.994 3.728 1.00 70.32 196 GLU A CA 1
ATOM 1466 C C . GLU A 1 196 ? -56.955 76.846 2.875 1.00 72.86 196 GLU A C 1
ATOM 1467 O O . GLU A 1 196 ? -56.826 75.890 2.116 1.00 71.82 196 GLU A O 1
ATOM 1473 N N . PRO A 1 197 ? -55.992 77.798 2.937 1.00 75.23 197 PRO A N 1
ATOM 1474 C CA . PRO A 1 197 ? -54.852 77.781 2.013 1.00 67.00 197 PRO A CA 1
ATOM 1475 C C . PRO A 1 197 ? -54.048 76.477 2.013 1.00 64.45 197 PRO A C 1
ATOM 1476 O O . PRO A 1 197 ? -53.695 76.009 0.931 1.00 70.37 197 PRO A O 1
ATOM 1480 N N . THR A 1 198 ? -53.793 75.903 3.186 1.00 58.33 198 THR A N 1
ATOM 1481 C CA . THR A 1 198 ? -52.981 74.668 3.302 1.00 60.81 198 THR A CA 1
ATOM 1482 C C . THR A 1 198 ? -53.601 73.560 2.454 1.00 65.74 198 THR A C 1
ATOM 1483 O O . THR A 1 198 ? -52.840 72.869 1.712 1.00 65.08 198 THR A O 1
ATOM 1487 N N . VAL A 1 199 ? -54.920 73.386 2.548 1.00 57.98 199 VAL A N 1
ATOM 1488 C CA . VAL A 1 199 ? -55.629 72.326 1.776 1.00 61.43 199 VAL A CA 1
ATOM 1489 C C . VAL A 1 199 ? -55.425 72.620 0.287 1.00 53.16 199 VAL A C 1
ATOM 1490 O O . VAL A 1 199 ? -55.024 71.721 -0.446 1.00 59.87 199 VAL A O 1
ATOM 1494 N N . LEU A 1 200 ? -55.698 73.836 -0.155 1.00 51.27 200 LEU A N 1
ATOM 1495 C CA . LEU A 1 200 ? -55.593 74.168 -1.596 1.00 54.63 200 LEU A CA 1
ATOM 1496 C C . LEU A 1 200 ? -54.153 73.893 -2.042 1.00 61.75 200 LEU A C 1
ATOM 1497 O O . LEU A 1 200 ? -53.971 73.250 -3.090 1.00 60.45 200 LEU A O 1
ATOM 1502 N N . LYS A 1 201 ? -53.177 74.313 -1.232 1.00 60.08 201 LYS A N 1
ATOM 1503 C CA . LYS A 1 201 ? -51.748 74.323 -1.616 1.00 59.01 201 LYS A CA 1
ATOM 1504 C C . LYS A 1 201 ? -51.276 72.877 -1.761 1.00 51.69 201 LYS A C 1
ATOM 1505 O O . LYS A 1 201 ? -50.477 72.594 -2.667 1.00 58.31 201 LYS A O 1
ATOM 1511 N N . TYR A 1 202 ? -51.774 71.981 -0.922 1.00 52.12 202 TYR A N 1
ATOM 1512 C CA . TYR A 1 202 ? -51.479 70.529 -1.004 1.00 53.24 202 TYR A CA 1
ATOM 1513 C C . TYR A 1 202 ? -51.902 70.015 -2.385 1.00 60.51 202 TYR A C 1
ATOM 1514 O O . TYR A 1 202 ? -51.042 69.493 -3.141 1.00 59.90 202 TYR A O 1
ATOM 1523 N N . ILE A 1 203 ? -53.178 70.208 -2.749 1.00 51.87 203 ILE A N 1
ATOM 1524 C CA . ILE A 1 203 ? -53.721 69.676 -4.034 1.00 48.98 203 ILE A CA 1
ATOM 1525 C C . ILE A 1 203 ? -52.926 70.293 -5.201 1.00 48.34 203 ILE A C 1
ATOM 1526 O O . ILE A 1 203 ? -52.482 69.548 -6.116 1.00 49.64 203 ILE A O 1
ATOM 1531 N N . GLU A 1 204 ? -52.692 71.601 -5.170 1.00 52.51 204 GLU A N 1
ATOM 1532 C CA . GLU A 1 204 ? -51.889 72.315 -6.202 1.00 55.54 204 GLU A CA 1
ATOM 1533 C C . GLU A 1 204 ? -50.487 71.701 -6.320 1.00 59.08 204 GLU A C 1
ATOM 1534 O O . GLU A 1 204 ? -50.039 71.478 -7.459 1.00 58.74 204 GLU A O 1
ATOM 1540 N N . ALA A 1 205 ? -49.823 71.407 -5.204 1.00 49.95 205 ALA A N 1
ATOM 1541 C CA . ALA A 1 205 ? -48.458 70.837 -5.229 1.00 49.36 205 ALA A CA 1
ATOM 1542 C C . ALA A 1 205 ? -48.515 69.458 -5.886 1.00 51.87 205 ALA A C 1
ATOM 1543 O O . ALA A 1 205 ? -47.723 69.182 -6.829 1.00 50.40 205 ALA A O 1
ATOM 1545 N N . MET A 1 206 ? -49.424 68.603 -5.411 1.00 56.80 206 MET A N 1
ATOM 1546 C CA . MET A 1 206 ? -49.609 67.254 -6.004 1.00 53.22 206 MET A CA 1
ATOM 1547 C C . MET A 1 206 ? -49.857 67.402 -7.522 1.00 45.27 206 MET A C 1
ATOM 1548 O O . MET A 1 206 ? -49.185 66.765 -8.298 1.00 42.25 206 MET A O 1
ATOM 1553 N N . ASN A 1 207 ? -50.730 68.288 -7.975 1.00 45.13 207 ASN A N 1
ATOM 1554 C CA . ASN A 1 207 ? -51.038 68.343 -9.424 1.00 48.11 207 ASN A CA 1
ATOM 1555 C C . ASN A 1 207 ? -49.827 68.872 -10.184 1.00 56.41 207 ASN A C 1
ATOM 1556 O O . ASN A 1 207 ? -49.657 68.496 -11.363 1.00 63.35 207 ASN A O 1
ATOM 1561 N N . ALA A 1 208 ? -48.995 69.675 -9.517 1.00 61.54 208 ALA A N 1
ATOM 1562 C CA . ALA A 1 208 ? -47.799 70.305 -10.102 1.00 53.92 208 ALA A CA 1
ATOM 1563 C C . ALA A 1 208 ? -46.663 69.283 -10.142 1.00 58.41 208 ALA A C 1
ATOM 1564 O O . ALA A 1 208 ? -45.703 69.508 -10.872 1.00 67.41 208 ALA A O 1
ATOM 1566 N N . ASP A 1 209 ? -46.801 68.170 -9.431 1.00 58.53 209 ASP A N 1
ATOM 1567 C CA . ASP A 1 209 ? -45.786 67.084 -9.370 1.00 63.41 209 ASP A CA 1
ATOM 1568 C C . ASP A 1 209 ? -44.650 67.558 -8.473 1.00 63.63 209 ASP A C 1
ATOM 1569 O O . ASP A 1 209 ? -43.606 66.936 -8.456 1.00 68.41 209 ASP A O 1
ATOM 1574 N N . ASN A 1 210 ? -44.904 68.572 -7.663 1.00 67.57 210 ASN A N 1
ATOM 1575 C CA . ASN A 1 210 ? -43.901 69.100 -6.717 1.00 65.20 210 ASN A CA 1
ATOM 1576 C C . ASN A 1 210 ? -44.213 68.544 -5.325 1.00 66.19 210 ASN A C 1
ATOM 1577 O O . ASN A 1 210 ? -44.970 69.218 -4.584 1.00 61.97 210 ASN A O 1
ATOM 1582 N N . PHE A 1 211 ? -43.621 67.397 -4.966 1.00 58.28 211 PHE A N 1
ATOM 1583 C CA . PHE A 1 211 ? -43.939 66.651 -3.716 1.00 61.03 211 PHE A CA 1
ATOM 1584 C C . PHE A 1 211 ? -43.274 67.300 -2.497 1.00 64.64 211 PHE A C 1
ATOM 1585 O O . PHE A 1 211 ? -43.782 67.127 -1.366 1.00 70.46 211 PHE A O 1
ATOM 1593 N N . GLU A 1 212 ? -42.184 68.045 -2.715 1.00 72.48 212 GLU A N 1
ATOM 1594 C CA . GLU A 1 212 ? -41.502 68.840 -1.655 1.00 60.21 212 GLU A CA 1
ATOM 1595 C C . GLU A 1 212 ? -42.452 69.942 -1.185 1.00 51.51 212 GLU A C 1
ATOM 1596 O O . GLU A 1 212 ? -42.601 70.068 0.029 1.00 50.52 212 GLU A O 1
ATOM 1602 N N . ALA A 1 213 ? -43.120 70.660 -2.095 1.00 52.66 213 ALA A N 1
ATOM 1603 C CA . ALA A 1 213 ? -44.104 71.726 -1.751 1.00 53.33 213 ALA A CA 1
ATOM 1604 C C . ALA A 1 213 ? -45.296 71.117 -1.015 1.00 55.01 213 ALA A C 1
ATOM 1605 O O . ALA A 1 213 ? -45.817 71.742 -0.090 1.00 63.37 213 ALA A O 1
ATOM 1607 N N . ALA A 1 214 ? -45.684 69.907 -1.397 1.00 63.99 214 ALA A N 1
ATOM 1608 C CA . ALA A 1 214 ? -46.803 69.178 -0.767 1.00 64.34 214 ALA A CA 1
ATOM 1609 C C . ALA A 1 214 ? -46.392 68.812 0.656 1.00 59.10 214 ALA A C 1
ATOM 1610 O O . ALA A 1 214 ? -47.160 69.098 1.562 1.00 56.25 214 ALA A O 1
ATOM 1612 N N . VAL A 1 215 ? -45.224 68.191 0.837 1.00 52.96 215 VAL A N 1
ATOM 1613 C CA . VAL A 1 215 ? -44.782 67.729 2.184 1.00 56.64 215 VAL A CA 1
ATOM 1614 C C . VAL A 1 215 ? -44.314 68.901 3.069 1.00 56.94 215 VAL A C 1
ATOM 1615 O O . VAL A 1 215 ? -44.417 68.785 4.309 1.00 53.09 215 VAL A O 1
ATOM 1619 N N . ALA A 1 216 ? -43.817 69.991 2.481 1.00 58.60 216 ALA A N 1
ATOM 1620 C CA . ALA A 1 216 ? -43.446 71.243 3.189 1.00 52.27 216 ALA A CA 1
ATOM 1621 C C . ALA A 1 216 ? -44.584 71.714 4.098 1.00 57.43 216 ALA A C 1
ATOM 1622 O O . ALA A 1 216 ? -44.283 72.400 5.059 1.00 66.17 216 ALA A O 1
ATOM 1624 N N . LEU A 1 217 ? -45.845 71.415 3.765 1.00 66.03 217 LEU A N 1
ATOM 1625 C CA . LEU A 1 217 ? -47.055 71.904 4.485 1.00 57.78 217 LEU A CA 1
ATOM 1626 C C . LEU A 1 217 ? -47.324 71.049 5.726 1.00 57.29 217 LEU A C 1
ATOM 1627 O O . LEU A 1 217 ? -48.215 71.451 6.523 1.00 54.31 217 LEU A O 1
ATOM 1632 N N . PHE A 1 218 ? -46.622 69.919 5.871 1.00 53.14 218 PHE A N 1
ATOM 1633 C CA . PHE A 1 218 ? -46.745 68.992 7.027 1.00 64.32 218 PHE A CA 1
ATOM 1634 C C . PHE A 1 218 ? -45.875 69.476 8.193 1.00 70.89 218 PHE A C 1
ATOM 1635 O O . PHE A 1 218 ? -44.732 69.919 7.972 1.00 80.73 218 PHE A O 1
ATOM 1643 N N . ALA A 1 219 ? -46.416 69.361 9.403 1.00 71.99 219 ALA A N 1
ATOM 1644 C CA . ALA A 1 219 ? -45.694 69.394 10.692 1.00 75.79 219 ALA A CA 1
ATOM 1645 C C . ALA A 1 219 ? -44.486 68.447 10.629 1.00 80.52 219 ALA A C 1
ATOM 1646 O O . ALA A 1 219 ? -44.502 67.528 9.773 1.00 69.24 219 ALA A O 1
ATOM 1648 N N . ASN A 1 220 ? -43.484 68.678 11.495 1.00 86.06 220 ASN A N 1
ATOM 1649 C CA . ASN A 1 220 ? -42.210 67.900 11.575 1.00 87.61 220 ASN A CA 1
ATOM 1650 C C . ASN A 1 220 ? -42.582 66.434 11.838 1.00 67.99 220 ASN A C 1
ATOM 1651 O O . ASN A 1 220 ? -41.980 65.540 11.200 1.00 63.71 220 ASN A O 1
ATOM 1656 N N . ASN A 1 221 ? -43.605 66.212 12.670 1.00 66.91 221 ASN A N 1
ATOM 1657 C CA . ASN A 1 221 ? -44.071 64.879 13.149 1.00 71.67 221 ASN A CA 1
ATOM 1658 C C . ASN A 1 221 ? -45.444 64.524 12.541 1.00 83.24 221 ASN A C 1
ATOM 1659 O O . ASN A 1 221 ? -46.123 63.600 13.084 1.00 77.74 221 ASN A O 1
ATOM 1664 N N . GLY A 1 222 ? -45.864 65.248 11.496 1.00 76.89 222 GLY A N 1
ATOM 1665 C CA . GLY A 1 222 ? -47.121 65.017 10.756 1.00 79.89 222 GLY A CA 1
ATOM 1666 C C . GLY A 1 222 ? -47.156 63.672 10.039 1.00 67.64 222 GLY A C 1
ATOM 1667 O O . GLY A 1 222 ? -46.089 63.054 9.898 1.00 64.60 222 GLY A O 1
ATOM 1668 N N . ALA A 1 223 ? -48.342 63.214 9.617 1.00 68.93 223 ALA A N 1
ATOM 1669 C CA . ALA A 1 223 ? -48.502 61.923 8.902 1.00 75.20 223 ALA A CA 1
ATOM 1670 C C . ALA A 1 223 ? -49.578 61.953 7.793 1.00 68.16 223 ALA A C 1
ATOM 1671 O O . ALA A 1 223 ? -50.580 62.701 7.864 1.00 59.41 223 ALA A O 1
ATOM 1673 N N . LEU A 1 224 ? -49.349 61.069 6.829 1.00 63.01 224 LEU A N 1
ATOM 1674 C CA . LEU A 1 224 ? -50.118 60.801 5.594 1.00 64.95 224 LEU A CA 1
ATOM 1675 C C . LEU A 1 224 ? -50.529 59.327 5.660 1.00 65.22 224 LEU A C 1
ATOM 1676 O O . LEU A 1 224 ? -49.649 58.482 5.721 1.00 67.51 224 LEU A O 1
ATOM 1681 N N . GLN A 1 225 ? -51.817 59.033 5.694 1.00 67.43 225 GLN A N 1
ATOM 1682 C CA . GLN A 1 225 ? -52.330 57.649 5.635 1.00 58.46 225 GLN A CA 1
ATOM 1683 C C . GLN A 1 225 ? -52.929 57.428 4.258 1.00 61.65 225 GLN A C 1
ATOM 1684 O O . GLN A 1 225 ? -54.001 57.949 3.951 1.00 60.12 225 GLN A O 1
ATOM 1690 N N . PRO A 1 226 ? -52.265 56.657 3.382 1.00 54.65 226 PRO A N 1
ATOM 1691 C CA . PRO A 1 226 ? -52.884 56.244 2.126 1.00 62.12 226 PRO A CA 1
ATOM 1692 C C . PRO A 1 226 ? -54.055 55.293 2.349 1.00 59.94 226 PRO A C 1
ATOM 1693 O O . PRO A 1 226 ? -54.249 54.789 3.449 1.00 56.85 226 PRO A O 1
ATOM 1697 N N . PRO A 1 227 ? -54.849 54.989 1.299 1.00 66.65 227 PRO A N 1
ATOM 1698 C CA . PRO A 1 227 ? -55.982 54.075 1.432 1.00 61.52 227 PRO A CA 1
ATOM 1699 C C . PRO A 1 227 ? -55.545 52.682 1.913 1.00 65.10 227 PRO A C 1
ATOM 1700 O O . PRO A 1 227 ? -54.599 52.108 1.350 1.00 61.84 227 PRO A O 1
ATOM 1704 N N . PHE A 1 228 ? -56.224 52.171 2.944 1.00 62.66 228 PHE A N 1
ATOM 1705 C CA . PHE A 1 228 ? -56.090 50.768 3.424 1.00 68.78 228 PHE A CA 1
ATOM 1706 C C . PHE A 1 228 ? -54.670 50.520 3.939 1.00 70.16 228 PHE A C 1
ATOM 1707 O O . PHE A 1 228 ? -54.267 49.369 3.982 1.00 79.22 228 PHE A O 1
ATOM 1715 N N . GLN A 1 229 ? -53.924 51.570 4.279 1.00 78.02 229 GLN A N 1
ATOM 1716 C CA . GLN A 1 229 ? -52.494 51.465 4.677 1.00 73.42 229 GLN A CA 1
ATOM 1717 C C . GLN A 1 229 ? -52.328 52.146 6.037 1.00 69.13 229 GLN A C 1
ATOM 1718 O O . GLN A 1 229 ? -53.256 52.875 6.441 1.00 64.80 229 GLN A O 1
ATOM 1724 N N . LYS A 1 230 ? -51.216 51.849 6.718 1.00 74.02 230 LYS A N 1
ATOM 1725 C CA . LYS A 1 230 ? -50.779 52.495 7.985 1.00 82.28 230 LYS A CA 1
ATOM 1726 C C . LYS A 1 230 ? -50.346 53.928 7.689 1.00 69.54 230 LYS A C 1
ATOM 1727 O O . LYS A 1 230 ? -49.784 54.200 6.625 1.00 63.60 230 LYS A O 1
ATOM 1733 N N . PRO A 1 231 ? -50.520 54.865 8.645 1.00 60.48 231 PRO A N 1
ATOM 1734 C CA . PRO A 1 231 ? -49.890 56.184 8.562 1.00 61.93 231 PRO A CA 1
ATOM 1735 C C . PRO A 1 231 ? -48.367 56.141 8.360 1.00 65.51 231 PRO A C 1
ATOM 1736 O O . PRO A 1 231 ? -47.696 55.270 8.923 1.00 65.22 231 PRO A O 1
ATOM 1740 N N . ILE A 1 232 ? -47.876 57.083 7.550 1.00 67.72 232 ILE A N 1
ATOM 1741 C CA . ILE A 1 232 ? -46.442 57.324 7.211 1.00 58.76 232 ILE A CA 1
ATOM 1742 C C . ILE A 1 232 ? -46.005 58.638 7.847 1.00 70.19 232 ILE A C 1
ATOM 1743 O O . ILE A 1 232 ? -46.604 59.681 7.471 1.00 70.65 232 ILE A O 1
ATOM 1748 N N . VAL A 1 233 ? -44.999 58.593 8.741 1.00 76.65 233 VAL A N 1
ATOM 1749 C CA . VAL A 1 233 ? -44.687 59.708 9.693 1.00 69.98 233 VAL A CA 1
ATOM 1750 C C . VAL A 1 233 ? -43.418 60.451 9.270 1.00 66.52 233 VAL A C 1
ATOM 1751 O O . VAL A 1 233 ? -42.416 59.819 8.878 1.00 65.45 233 VAL A O 1
ATOM 1755 N N . GLY A 1 234 ? -43.522 61.777 9.317 1.00 70.76 234 GLY A N 1
ATOM 1756 C CA . GLY A 1 234 ? -42.454 62.738 9.018 1.00 56.41 234 GLY A CA 1
ATOM 1757 C C . GLY A 1 234 ? -42.225 62.943 7.540 1.00 56.35 234 GLY A C 1
ATOM 1758 O O . GLY A 1 234 ? -42.400 62.003 6.730 1.00 55.16 234 GLY A O 1
ATOM 1759 N N . ARG A 1 235 ? -41.705 64.122 7.228 1.00 61.68 235 ARG A N 1
ATOM 1760 C CA . ARG A 1 235 ? -41.531 64.635 5.856 1.00 61.89 235 ARG A CA 1
ATOM 1761 C C . ARG A 1 235 ? -40.664 63.704 5.001 1.00 66.48 235 ARG A C 1
ATOM 1762 O O . ARG A 1 235 ? -40.873 63.671 3.762 1.00 67.98 235 ARG A O 1
ATOM 1770 N N . GLU A 1 236 ? -39.700 63.001 5.585 1.00 65.57 236 GLU A N 1
ATOM 1771 C CA . GLU A 1 236 ? -38.761 62.214 4.744 1.00 72.28 236 GLU A CA 1
ATOM 1772 C C . GLU A 1 236 ? -39.522 61.023 4.138 1.00 69.76 236 GLU A C 1
ATOM 1773 O O . GLU A 1 236 ? -39.438 60.809 2.905 1.00 64.15 236 GLU A O 1
ATOM 1779 N N . ALA A 1 237 ? -40.227 60.263 4.977 1.00 60.16 237 ALA A N 1
ATOM 1780 C CA . ALA A 1 237 ? -40.933 59.025 4.571 1.00 61.54 237 ALA A CA 1
ATOM 1781 C C . ALA A 1 237 ? -42.137 59.402 3.685 1.00 66.57 237 ALA A C 1
ATOM 1782 O O . ALA A 1 237 ? -42.322 58.774 2.622 1.00 60.57 237 ALA A O 1
ATOM 1784 N N . ILE A 1 238 ? -42.862 60.468 4.033 1.00 57.87 238 ILE A N 1
ATOM 1785 C CA . ILE A 1 238 ? -43.992 60.961 3.202 1.00 57.00 238 ILE A CA 1
ATOM 1786 C C . ILE A 1 238 ? -43.452 61.365 1.824 1.00 57.76 238 ILE A C 1
ATOM 1787 O O . ILE A 1 238 ? -44.024 60.923 0.826 1.00 65.80 238 ILE A O 1
ATOM 1792 N N . THR A 1 239 ? -42.362 62.128 1.746 1.00 67.92 239 THR A N 1
ATOM 1793 C CA . THR A 1 239 ? -41.825 62.634 0.454 1.00 62.57 239 THR A CA 1
ATOM 1794 C C . THR A 1 239 ? -41.360 61.448 -0.401 1.00 62.22 239 THR A C 1
ATOM 1795 O O . THR A 1 239 ? -41.542 61.497 -1.623 1.00 75.46 239 THR A O 1
ATOM 1799 N N . ALA A 1 240 ? -40.801 60.400 0.184 1.00 64.35 240 ALA A N 1
ATOM 1800 C CA . ALA A 1 240 ? -40.308 59.229 -0.579 1.00 61.33 240 ALA A CA 1
ATOM 1801 C C . ALA A 1 240 ? -41.509 58.454 -1.142 1.00 62.73 240 ALA A C 1
ATOM 1802 O O . ALA A 1 240 ? -41.446 58.015 -2.316 1.00 60.27 240 ALA A O 1
ATOM 1804 N N . TYR A 1 241 ? -42.560 58.285 -0.335 1.00 59.86 241 TYR A N 1
ATOM 1805 C CA . TYR A 1 241 ? -43.826 57.618 -0.732 1.00 63.49 241 TYR A CA 1
ATOM 1806 C C . TYR A 1 241 ? -44.408 58.329 -1.958 1.00 64.06 241 TYR A C 1
ATOM 1807 O O . TYR A 1 241 ? -44.711 57.664 -2.965 1.00 62.98 241 TYR A O 1
ATOM 1816 N N . LEU A 1 242 ? -44.518 59.656 -1.871 1.00 58.10 242 LEU A N 1
ATOM 1817 C CA . LEU A 1 242 ? -45.174 60.504 -2.889 1.00 59.73 242 LEU A CA 1
ATOM 1818 C C . LEU A 1 242 ? -44.336 60.566 -4.176 1.00 58.75 242 LEU A C 1
ATOM 1819 O O . LEU A 1 242 ? -44.948 60.736 -5.212 1.00 72.19 242 LEU A O 1
ATOM 1824 N N . ARG A 1 243 ? -43.008 60.448 -4.067 1.00 64.07 243 ARG A N 1
ATOM 1825 C CA . ARG A 1 243 ? -42.121 60.467 -5.260 1.00 69.04 243 ARG A CA 1
ATOM 1826 C C . ARG A 1 243 ? -42.399 59.199 -6.075 1.00 65.00 243 ARG A C 1
ATOM 1827 O O . ARG A 1 243 ? -41.980 59.138 -7.248 1.00 58.52 243 ARG A O 1
ATOM 1835 N N . ASP A 1 244 ? -43.084 58.234 -5.453 1.00 66.15 244 ASP A N 1
ATOM 1836 C CA . ASP A 1 244 ? -43.450 56.941 -6.105 1.00 73.65 244 ASP A CA 1
ATOM 1837 C C . ASP A 1 244 ? -44.885 57.053 -6.645 1.00 69.93 244 ASP A C 1
ATOM 1838 O O . ASP A 1 244 ? -45.055 57.167 -7.880 1.00 67.26 244 ASP A O 1
ATOM 1843 N N . GLU A 1 245 ? -45.864 57.082 -5.744 1.00 68.29 245 GLU A N 1
ATOM 1844 C CA . GLU A 1 245 ? -47.294 56.854 -6.049 1.00 67.42 245 GLU A CA 1
ATOM 1845 C C . GLU A 1 245 ? -48.005 58.147 -6.472 1.00 68.53 245 GLU A C 1
ATOM 1846 O O . GLU A 1 245 ? -49.070 58.011 -7.063 1.00 68.53 245 GLU A O 1
ATOM 1852 N N . GLY A 1 246 ? -47.437 59.342 -6.238 1.00 62.17 246 GLY A N 1
ATOM 1853 C CA . GLY A 1 246 ? -48.101 60.639 -6.521 1.00 55.03 246 GLY A CA 1
ATOM 1854 C C . GLY A 1 246 ? -47.947 61.083 -7.972 1.00 55.10 246 GLY A C 1
ATOM 1855 O O . GLY A 1 246 ? -48.686 61.999 -8.439 1.00 58.35 246 GLY A O 1
ATOM 1856 N N . GLN A 1 247 ? -47.000 60.467 -8.668 1.00 50.16 247 GLN A N 1
ATOM 1857 C CA . GLN A 1 247 ? -46.554 60.863 -10.021 1.00 50.26 247 GLN A CA 1
ATOM 1858 C C . GLN A 1 247 ? -47.721 60.712 -11.006 1.00 45.90 247 GLN A C 1
ATOM 1859 O O . GLN A 1 247 ? -48.247 59.621 -11.173 1.00 52.04 247 GLN A O 1
ATOM 1865 N N . GLY A 1 248 ? -48.091 61.779 -11.686 1.00 50.89 248 GLY A N 1
ATOM 1866 C CA . GLY A 1 248 ? -49.018 61.696 -12.825 1.00 53.69 248 GLY A CA 1
ATOM 1867 C C . GLY A 1 248 ? -50.470 61.692 -12.392 1.00 53.74 248 GLY A C 1
ATOM 1868 O O . GLY A 1 248 ? -51.319 61.775 -13.302 1.00 59.25 248 GLY A O 1
ATOM 1869 N N . LEU A 1 249 ? -50.733 61.549 -11.084 1.00 45.85 249 LEU A N 1
ATOM 1870 C CA . LEU A 1 249 ? -52.070 61.712 -10.477 1.00 45.91 249 LEU A CA 1
ATOM 1871 C C . LEU A 1 249 ? -52.555 63.122 -10.796 1.00 43.96 249 LEU A C 1
ATOM 1872 O O . LEU A 1 249 ? -51.796 64.075 -10.621 1.00 49.07 249 LEU A O 1
ATOM 1877 N N . VAL A 1 250 ? -53.806 63.246 -11.212 1.00 47.02 250 VAL A N 1
ATOM 1878 C CA . VAL A 1 250 ? -54.518 64.547 -11.172 1.00 46.43 250 VAL A CA 1
ATOM 1879 C C . VAL A 1 250 ? -55.577 64.414 -10.082 1.00 47.20 250 VAL A C 1
ATOM 1880 O O . VAL A 1 250 ? -56.357 63.445 -10.102 1.00 51.14 250 VAL A O 1
ATOM 1884 N N . MET A 1 251 ? -55.617 65.406 -9.216 1.00 46.00 251 MET A N 1
ATOM 1885 C CA . MET A 1 251 ? -56.472 65.462 -8.026 1.00 50.46 251 MET A CA 1
ATOM 1886 C C . MET A 1 251 ? -57.573 66.504 -8.246 1.00 54.27 251 MET A C 1
ATOM 1887 O O . MET A 1 251 ? -57.239 67.668 -8.539 1.00 51.23 251 MET A O 1
ATOM 1892 N N . LYS A 1 252 ? -58.840 66.055 -8.184 1.00 53.46 252 LYS A N 1
ATOM 1893 C CA . LYS A 1 252 ? -60.027 66.846 -8.585 1.00 52.55 252 LYS A CA 1
ATOM 1894 C C . LYS A 1 252 ? -61.028 66.853 -7.434 1.00 55.79 252 LYS A C 1
ATOM 1895 O O . LYS A 1 252 ? -62.171 66.425 -7.576 1.00 52.99 252 LYS A O 1
ATOM 1901 N N . PRO A 1 253 ? -60.638 67.384 -6.255 1.00 57.12 253 PRO A N 1
ATOM 1902 C CA . PRO A 1 253 ? -61.599 67.620 -5.186 1.00 53.68 253 PRO A CA 1
ATOM 1903 C C . PRO A 1 253 ? -62.595 68.658 -5.713 1.00 53.17 253 PRO A C 1
ATOM 1904 O O . PRO A 1 253 ? -62.177 69.455 -6.555 1.00 52.27 253 PRO A O 1
ATOM 1908 N N . THR A 1 254 ? -63.861 68.618 -5.273 1.00 52.23 254 THR A N 1
ATOM 1909 C CA . THR A 1 254 ? -64.912 69.572 -5.756 1.00 52.11 254 THR A CA 1
ATOM 1910 C C . THR A 1 254 ? -65.680 70.198 -4.583 1.00 53.66 254 THR A C 1
ATOM 1911 O O . THR A 1 254 ? -66.225 71.313 -4.776 1.00 51.77 254 THR A O 1
ATOM 1915 N N . LYS A 1 255 ? -65.734 69.529 -3.428 1.00 55.75 255 LYS A N 1
ATOM 1916 C CA . LYS A 1 255 ? -66.499 70.026 -2.262 1.00 60.48 255 LYS A CA 1
ATOM 1917 C C . LYS A 1 255 ? -65.834 69.622 -0.955 1.00 57.12 255 LYS A C 1
ATOM 1918 O O . LYS A 1 255 ? -65.159 68.564 -0.915 1.00 59.72 255 LYS A O 1
ATOM 1924 N N . GLY A 1 256 ? -66.073 70.404 0.090 1.00 52.50 256 GLY A N 1
ATOM 1925 C CA . GLY A 1 256 ? -65.684 69.983 1.449 1.00 65.27 256 GLY A CA 1
ATOM 1926 C C . GLY A 1 256 ? -66.214 70.904 2.537 1.00 69.04 256 GLY A C 1
ATOM 1927 O O . GLY A 1 256 ? -66.781 71.965 2.201 1.00 60.53 256 GLY A O 1
ATOM 1928 N N . VAL A 1 257 ? -66.004 70.518 3.796 1.00 65.75 257 VAL A N 1
ATOM 1929 C CA . VAL A 1 257 ? -66.298 71.362 4.990 1.00 72.23 257 VAL A CA 1
ATOM 1930 C C . VAL A 1 257 ? -65.002 71.583 5.773 1.00 68.00 257 VAL A C 1
ATOM 1931 O O . VAL A 1 257 ? -64.169 70.672 5.796 1.00 65.10 257 VAL A O 1
ATOM 1935 N N . SER A 1 258 ? -64.907 72.758 6.397 1.00 81.80 258 SER A N 1
ATOM 1936 C CA . SER A 1 258 ? -63.892 73.201 7.384 1.00 84.83 258 SER A CA 1
ATOM 1937 C C . SER A 1 258 ? -64.574 73.375 8.751 1.00 84.05 258 SER A C 1
ATOM 1938 O O . SER A 1 258 ? -65.678 73.907 8.801 1.00 80.72 258 SER A O 1
ATOM 1941 N N . GLU A 1 259 ? -63.909 72.985 9.829 1.00 88.46 259 GLU A N 1
ATOM 1942 C CA . GLU A 1 259 ? -64.423 73.082 11.214 1.00 84.79 259 GLU A CA 1
ATOM 1943 C C . GLU A 1 259 ? -63.226 73.430 12.116 1.00 85.73 259 GLU A C 1
ATOM 1944 O O . GLU A 1 259 ? -62.170 72.762 11.963 1.00 77.90 259 GLU A O 1
ATOM 1950 N N . THR A 1 260 ? -63.322 74.447 12.988 1.00 83.52 260 THR A N 1
ATOM 1951 C CA . THR A 1 260 ? -62.341 74.631 14.100 1.00 81.58 260 THR A CA 1
ATOM 1952 C C . THR A 1 260 ? -62.769 73.694 15.237 1.00 81.22 260 THR A C 1
ATOM 1953 O O . THR A 1 260 ? -63.982 73.527 15.417 1.00 81.68 260 THR A O 1
ATOM 1957 N N . ILE A 1 261 ? -61.817 73.038 15.912 1.00 83.28 261 ILE A N 1
ATOM 1958 C CA . ILE A 1 261 ? -62.082 72.095 17.047 1.00 87.77 261 ILE A CA 1
ATOM 1959 C C . ILE A 1 261 ? -61.265 72.562 18.270 1.00 94.24 261 ILE A C 1
ATOM 1960 O O . ILE A 1 261 ? -61.107 73.797 18.430 1.00 81.97 261 ILE A O 1
ATOM 1965 N N . GLU A 1 262 ? -60.753 71.633 19.093 1.00 97.18 262 GLU A N 1
ATOM 1966 C CA . GLU A 1 262 ? -60.081 71.929 20.393 1.00 106.47 262 GLU A CA 1
ATOM 1967 C C . GLU A 1 262 ? -58.696 72.534 20.130 1.00 106.17 262 GLU A C 1
ATOM 1968 O O . GLU A 1 262 ? -58.028 72.077 19.187 1.00 116.04 262 GLU A O 1
ATOM 1974 N N . ASP A 1 263 ? -58.292 73.519 20.944 1.00 108.86 263 ASP A N 1
ATOM 1975 C CA . ASP A 1 263 ? -56.902 74.046 21.045 1.00 100.14 263 ASP A CA 1
ATOM 1976 C C . ASP A 1 263 ? -56.547 74.884 19.798 1.00 99.53 263 ASP A C 1
ATOM 1977 O O . ASP A 1 263 ? -55.339 75.100 19.576 1.00 103.06 263 ASP A O 1
ATOM 1982 N N . GLY A 1 264 ? -57.531 75.348 19.010 1.00 94.62 264 GLY A N 1
ATOM 1983 C CA . GLY A 1 264 ? -57.302 76.117 17.762 1.00 82.37 264 GLY A CA 1
ATOM 1984 C C . GLY A 1 264 ? -56.829 75.246 16.592 1.00 86.71 264 GLY A C 1
ATOM 1985 O O . GLY A 1 264 ? -56.350 75.807 15.586 1.00 78.13 264 GLY A O 1
ATOM 1986 N N . TYR A 1 265 ? -56.939 73.917 16.706 1.00 81.45 265 TYR A N 1
ATOM 1987 C CA . TYR A 1 265 ? -56.832 72.958 15.575 1.00 77.07 265 TYR A CA 1
ATOM 1988 C C . TYR A 1 265 ? -58.057 73.116 14.655 1.00 74.59 265 TYR A C 1
ATOM 1989 O O . TYR A 1 265 ? -59.138 73.532 15.125 1.00 87.13 265 TYR A O 1
ATOM 1998 N N . THR A 1 266 ? -57.906 72.810 13.367 1.00 68.63 266 THR A N 1
ATOM 1999 C CA . THR A 1 266 ? -59.032 72.729 12.402 1.00 72.51 266 THR A CA 1
ATOM 2000 C C . THR A 1 266 ? -59.023 71.344 11.752 1.00 74.12 266 THR A C 1
ATOM 2001 O O . THR A 1 266 ? -57.925 70.723 11.677 1.00 73.85 266 THR A O 1
ATOM 2005 N N . GLN A 1 267 ? -60.225 70.894 11.362 1.00 72.67 267 GLN A N 1
ATOM 2006 C CA . GLN A 1 267 ? -60.559 69.637 10.626 1.00 65.88 267 GLN A CA 1
ATOM 2007 C C . GLN A 1 267 ? -61.105 69.992 9.240 1.00 68.18 267 GLN A C 1
ATOM 2008 O O . GLN A 1 267 ? -61.931 70.937 9.147 1.00 60.51 267 GLN A O 1
ATOM 2014 N N . HIS A 1 268 ? -60.721 69.257 8.198 1.00 68.99 268 HIS A N 1
ATOM 2015 C CA . HIS A 1 268 ? -61.244 69.500 6.830 1.00 63.59 268 HIS A CA 1
ATOM 2016 C C . HIS A 1 268 ? -61.511 68.167 6.146 1.00 68.10 268 HIS A C 1
ATOM 2017 O O . HIS A 1 268 ? -60.634 67.259 6.206 1.00 66.41 268 HIS A O 1
ATOM 2024 N N . LYS A 1 269 ? -62.693 68.054 5.544 1.00 64.56 269 LYS A N 1
ATOM 2025 C CA . LYS A 1 269 ? -63.062 66.889 4.706 1.00 61.81 269 LYS A CA 1
ATOM 2026 C C . LYS A 1 269 ? -63.373 67.429 3.325 1.00 57.86 269 LYS A C 1
ATOM 2027 O O . LYS A 1 269 ? -64.161 68.359 3.228 1.00 61.51 269 LYS A O 1
ATOM 2033 N N . VAL A 1 270 ? -62.716 66.864 2.326 1.00 59.34 270 VAL A N 1
ATOM 2034 C CA . VAL A 1 270 ? -62.797 67.285 0.906 1.00 58.83 270 VAL A CA 1
ATOM 2035 C C . VAL A 1 270 ? -63.042 66.005 0.103 1.00 57.94 270 VAL A C 1
ATOM 2036 O O . VAL A 1 270 ? -62.395 64.966 0.432 1.00 55.26 270 VAL A O 1
ATOM 2040 N N . THR A 1 271 ? -63.989 66.047 -0.841 1.00 52.72 271 THR A N 1
ATOM 2041 C CA . THR A 1 271 ? -64.326 64.879 -1.695 1.00 54.19 271 THR A CA 1
ATOM 2042 C C . THR A 1 271 ? -64.156 65.277 -3.153 1.00 51.16 271 THR A C 1
ATOM 2043 O O . THR A 1 271 ? -64.266 66.488 -3.485 1.00 52.65 271 THR A O 1
ATOM 2047 N N . GLY A 1 272 ? -63.890 64.277 -3.983 1.00 46.12 272 GLY A N 1
ATOM 2048 C CA . GLY A 1 272 ? -63.869 64.443 -5.440 1.00 46.81 272 GLY A CA 1
ATOM 2049 C C . GLY A 1 272 ? -63.322 63.203 -6.064 1.00 50.73 272 GLY A C 1
ATOM 2050 O O . GLY A 1 272 ? -63.453 62.108 -5.459 1.00 56.84 272 GLY A O 1
ATOM 2051 N N . THR A 1 273 ? -62.696 63.353 -7.212 1.00 50.46 273 THR A N 1
ATOM 2052 C CA . THR A 1 273 ? -62.141 62.198 -7.946 1.00 55.80 273 THR A CA 1
ATOM 2053 C C . THR A 1 273 ? -60.632 62.356 -8.005 1.00 52.07 273 THR A C 1
ATOM 2054 O O . THR A 1 273 ? -60.165 63.475 -7.793 1.00 52.50 273 THR A O 1
ATOM 2058 N N . VAL A 1 274 ? -59.931 61.250 -8.219 1.00 50.49 274 VAL A N 1
ATOM 2059 C CA . VAL A 1 274 ? -58.489 61.261 -8.565 1.00 52.86 274 VAL A CA 1
ATOM 2060 C C . VAL A 1 274 ? -58.348 60.453 -9.854 1.00 51.20 274 VAL A C 1
ATOM 2061 O O . VAL A 1 274 ? -59.068 59.490 -10.023 1.00 52.67 274 VAL A O 1
ATOM 2065 N N . GLU A 1 275 ? -57.481 60.881 -10.752 1.00 49.98 275 GLU A N 1
ATOM 2066 C CA . GLU A 1 275 ? -57.282 60.221 -12.051 1.00 49.71 275 GLU A CA 1
ATOM 2067 C C . GLU A 1 275 ? -55.825 59.790 -12.113 1.00 47.92 275 GLU A C 1
ATOM 2068 O O . GLU A 1 275 ? -54.945 60.608 -11.883 1.00 56.62 275 GLU A O 1
ATOM 2074 N N . THR A 1 276 ? -55.620 58.514 -12.328 1.00 41.85 276 THR A N 1
ATOM 2075 C CA . THR A 1 276 ? -54.302 57.918 -12.543 1.00 49.65 276 THR A CA 1
ATOM 2076 C C . THR A 1 276 ? -53.817 58.317 -13.934 1.00 47.20 276 THR A C 1
ATOM 2077 O O . THR A 1 276 ? -54.624 58.574 -14.811 1.00 48.85 276 THR A O 1
ATOM 2081 N N . PRO A 1 277 ? -52.494 58.359 -14.180 1.00 47.15 277 PRO A N 1
ATOM 2082 C CA . PRO A 1 277 ? -51.973 58.561 -15.529 1.00 49.80 277 PRO A CA 1
ATOM 2083 C C . PRO A 1 277 ? -52.336 57.354 -16.404 1.00 52.54 277 PRO A C 1
ATOM 2084 O O . PRO A 1 277 ? -52.335 57.485 -17.626 1.00 53.27 277 PRO A O 1
ATOM 2088 N N . TRP A 1 278 ? -52.635 56.209 -15.779 1.00 46.82 278 TRP A N 1
ATOM 2089 C CA . TRP A 1 278 ? -52.888 54.941 -16.515 1.00 48.02 278 TRP A CA 1
ATOM 2090 C C . TRP A 1 278 ? -54.263 54.945 -17.193 1.00 43.47 278 TRP A C 1
ATOM 2091 O O . TRP A 1 278 ? -54.366 54.382 -18.303 1.00 39.50 278 TRP A O 1
ATOM 2102 N N . PHE A 1 279 ? -55.269 55.526 -16.548 1.00 45.54 279 PHE A N 1
ATOM 2103 C CA . PHE A 1 279 ? -56.678 55.455 -17.005 1.00 53.67 279 PHE A CA 1
ATOM 2104 C C . PHE A 1 279 ? -57.289 56.850 -17.234 1.00 56.08 279 PHE A C 1
ATOM 2105 O O . PHE A 1 279 ? -58.337 56.920 -17.886 1.00 49.93 279 PHE A O 1
ATOM 2113 N N . GLY A 1 280 ? -56.657 57.931 -16.777 1.00 53.05 280 GLY A N 1
ATOM 2114 C CA . GLY A 1 280 ? -57.238 59.275 -16.937 1.00 47.72 280 GLY A CA 1
ATOM 2115 C C . GLY A 1 280 ? -58.659 59.273 -16.415 1.00 52.75 280 GLY A C 1
ATOM 2116 O O . GLY A 1 280 ? -58.931 58.495 -15.477 1.00 48.90 280 GLY A O 1
ATOM 2117 N N . GLY A 1 281 ? -59.551 60.061 -17.020 1.00 50.70 281 GLY A N 1
ATOM 2118 C CA . GLY A 1 281 ? -60.957 60.168 -16.584 1.00 50.87 281 GLY A CA 1
ATOM 2119 C C . GLY A 1 281 ? -61.787 58.920 -16.875 1.00 51.59 281 GLY A C 1
ATOM 2120 O O . GLY A 1 281 ? -62.949 58.912 -16.477 1.00 57.51 281 GLY A O 1
ATOM 2121 N N . ASN A 1 282 ? -61.247 57.906 -17.557 1.00 46.75 282 ASN A N 1
ATOM 2122 C CA . ASN A 1 282 ? -61.943 56.607 -17.741 1.00 47.94 282 ASN A CA 1
ATOM 2123 C C . ASN A 1 282 ? -62.198 55.924 -16.398 1.00 50.70 282 ASN A C 1
ATOM 2124 O O . ASN A 1 282 ? -63.125 55.136 -16.351 1.00 50.13 282 ASN A O 1
ATOM 2129 N N . VAL A 1 283 ? -61.332 56.112 -15.397 1.00 54.57 283 VAL A N 1
ATOM 2130 C CA . VAL A 1 283 ? -61.586 55.616 -14.016 1.00 51.04 283 VAL A CA 1
ATOM 2131 C C . VAL A 1 283 ? -61.332 56.751 -13.022 1.00 58.55 283 VAL A C 1
ATOM 2132 O O . VAL A 1 283 ? -60.175 56.894 -12.558 1.00 57.32 283 VAL A O 1
ATOM 2136 N N . GLY A 1 284 ? -62.378 57.540 -12.742 1.00 55.54 284 GLY A N 1
ATOM 2137 C CA . GLY A 1 284 ? -62.368 58.588 -11.709 1.00 59.82 284 GLY A CA 1
ATOM 2138 C C . GLY A 1 284 ? -62.609 57.952 -10.348 1.00 68.39 284 GLY A C 1
ATOM 2139 O O . GLY A 1 284 ? -63.767 57.626 -10.009 1.00 71.03 284 GLY A O 1
ATOM 2140 N N . MET A 1 285 ? -61.538 57.750 -9.593 1.00 60.42 285 MET A N 1
ATOM 2141 C CA . MET A 1 285 ? -61.609 57.231 -8.220 1.00 56.32 285 MET A CA 1
ATOM 2142 C C . MET A 1 285 ? -62.245 58.281 -7.298 1.00 50.83 285 MET A C 1
ATOM 2143 O O . MET A 1 285 ? -61.761 59.402 -7.232 1.00 62.40 285 MET A O 1
ATOM 2148 N N . ASN A 1 286 ? -63.343 57.897 -6.657 1.00 54.90 286 ASN A N 1
ATOM 2149 C CA . ASN A 1 286 ? -64.048 58.681 -5.622 1.00 54.04 286 ASN A CA 1
ATOM 2150 C C . ASN A 1 286 ? -63.202 58.623 -4.356 1.00 52.08 286 ASN A C 1
ATOM 2151 O O . ASN A 1 286 ? -63.037 57.531 -3.786 1.00 50.79 286 ASN A O 1
ATOM 2156 N N . ILE A 1 287 ? -62.706 59.791 -3.956 1.00 48.15 287 ILE A N 1
ATOM 2157 C CA . ILE A 1 287 ? -61.704 59.940 -2.887 1.00 48.62 287 ILE A CA 1
ATOM 2158 C C . ILE A 1 287 ? -62.239 60.973 -1.925 1.00 46.48 287 ILE A C 1
ATOM 2159 O O . ILE A 1 287 ? -62.784 61.984 -2.412 1.00 45.94 287 ILE A O 1
ATOM 2164 N N . ALA A 1 288 ? -62.063 60.724 -0.625 1.00 44.96 288 ALA A N 1
ATOM 2165 C CA . ALA A 1 288 ? -62.110 61.774 0.421 1.00 52.90 288 ALA A CA 1
ATOM 2166 C C . ALA A 1 288 ? -60.693 61.999 0.966 1.00 57.53 288 ALA A C 1
ATOM 2167 O O . ALA A 1 288 ? -59.849 61.043 0.979 1.00 50.16 288 ALA A O 1
ATOM 2169 N N . TRP A 1 289 ? -60.450 63.240 1.351 1.00 52.25 289 TRP A N 1
ATOM 2170 C CA . TRP A 1 289 ? -59.247 63.696 2.078 1.00 55.37 289 TRP A CA 1
ATOM 2171 C C . TRP A 1 289 ? -59.773 64.190 3.414 1.00 57.56 289 TRP A C 1
ATOM 2172 O O . TRP A 1 289 ? -60.672 65.071 3.400 1.00 57.27 289 TRP A O 1
ATOM 2183 N N . ARG A 1 290 ? -59.204 63.669 4.498 1.00 57.12 290 ARG A N 1
ATOM 2184 C CA . ARG A 1 290 ? -59.509 64.106 5.874 1.00 54.69 290 ARG A CA 1
ATOM 2185 C C . ARG A 1 290 ? -58.233 64.705 6.492 1.00 56.27 290 ARG A C 1
ATOM 2186 O O . ARG A 1 290 ? -57.301 63.943 6.776 1.00 56.78 290 ARG A O 1
ATOM 2194 N N . PHE A 1 291 ? -58.201 66.023 6.671 1.00 54.64 291 PHE A N 1
ATOM 2195 C CA . PHE A 1 291 ? -57.041 66.785 7.196 1.00 59.63 291 PHE A CA 1
ATOM 2196 C C . PHE A 1 291 ? -57.301 67.273 8.622 1.00 63.15 291 PHE A C 1
ATOM 2197 O O . PHE A 1 291 ? -58.336 67.951 8.831 1.00 64.62 291 PHE A O 1
ATOM 2205 N N . LEU A 1 292 ? -56.361 66.983 9.535 1.00 66.46 292 LEU A N 1
ATOM 2206 C CA . LEU A 1 292 ? -56.163 67.692 10.828 1.00 63.13 292 LEU A CA 1
ATOM 2207 C C . LEU A 1 292 ? -55.000 68.685 10.702 1.00 63.92 292 LEU A C 1
ATOM 2208 O O . LEU A 1 292 ? -53.852 68.241 10.497 1.00 61.95 292 LEU A O 1
ATOM 2213 N N . LEU A 1 293 ? -55.295 69.985 10.807 1.00 70.95 293 LEU A N 1
ATOM 2214 C CA . LEU A 1 293 ? -54.286 71.083 10.840 1.00 68.85 293 LEU A CA 1
ATOM 2215 C C . LEU A 1 293 ? -54.082 71.564 12.277 1.00 68.91 293 LEU A C 1
ATOM 2216 O O . LEU A 1 293 ? -55.063 71.867 12.940 1.00 65.27 293 LEU A O 1
ATOM 2221 N N . ASP A 1 294 ? -52.837 71.711 12.710 1.00 81.14 294 ASP A N 1
ATOM 2222 C CA . ASP A 1 294 ? -52.504 72.353 14.009 1.00 80.60 294 ASP A CA 1
ATOM 2223 C C . ASP A 1 294 ? -52.753 73.856 13.860 1.00 80.38 294 ASP A C 1
ATOM 2224 O O . ASP A 1 294 ? -53.090 74.323 12.772 1.00 78.55 294 ASP A O 1
ATOM 2229 N N . PRO A 1 295 ? -52.639 74.660 14.946 1.00 83.08 295 PRO A N 1
ATOM 2230 C CA . PRO A 1 295 ? -52.993 76.082 14.888 1.00 77.97 295 PRO A CA 1
ATOM 2231 C C . PRO A 1 295 ? -52.124 76.937 13.949 1.00 79.32 295 PRO A C 1
ATOM 2232 O O . PRO A 1 295 ? -52.582 77.994 13.550 1.00 74.91 295 PRO A O 1
ATOM 2236 N N . GLN A 1 296 ? -50.916 76.478 13.598 1.00 80.92 296 GLN A N 1
ATOM 2237 C CA . GLN A 1 296 ? -50.028 77.175 12.620 1.00 84.63 296 GLN A CA 1
ATOM 2238 C C . GLN A 1 296 ? -50.526 76.933 11.182 1.00 86.81 296 GLN A C 1
ATOM 2239 O O . GLN A 1 296 ? -49.885 77.440 10.246 1.00 85.80 296 GLN A O 1
ATOM 2245 N N . GLY A 1 297 ? -51.612 76.172 10.997 1.00 86.18 297 GLY A N 1
ATOM 2246 C CA . GLY A 1 297 ? -52.160 75.816 9.673 1.00 76.38 297 GLY A CA 1
ATOM 2247 C C . GLY A 1 297 ? -51.361 74.706 8.996 1.00 76.02 297 GLY A C 1
ATOM 2248 O O . GLY A 1 297 ? -51.542 74.493 7.797 1.00 70.87 297 GLY A O 1
ATOM 2249 N N . GLN A 1 298 ? -50.501 73.999 9.719 1.00 7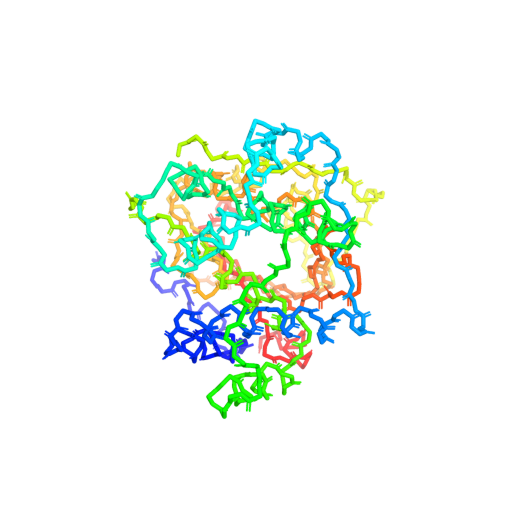2.39 298 GLN A N 1
ATOM 2250 C CA . GLN A 1 298 ? -49.684 72.913 9.133 1.00 71.06 298 GLN A CA 1
ATOM 2251 C C . GLN A 1 298 ? -50.474 71.610 9.216 1.00 71.04 298 GLN A C 1
ATOM 2252 O O . GLN A 1 298 ? -51.357 71.493 10.070 1.00 65.36 298 GLN A O 1
ATOM 2258 N N . ILE A 1 299 ? -50.105 70.640 8.390 1.00 71.35 299 ILE A N 1
ATOM 2259 C CA . ILE A 1 299 ? -50.787 69.327 8.333 1.00 65.45 299 ILE A CA 1
ATOM 2260 C C . ILE A 1 299 ? -50.150 68.451 9.402 1.00 61.47 299 ILE A C 1
ATOM 2261 O O . ILE A 1 299 ? -49.002 67.982 9.203 1.00 65.55 299 ILE A O 1
ATOM 2266 N N . TYR A 1 300 ? -50.905 68.178 10.454 1.00 63.99 300 TYR A N 1
ATOM 2267 C CA . TYR A 1 300 ? -50.533 67.157 11.459 1.00 68.44 300 TYR A CA 1
ATOM 2268 C C . TYR A 1 300 ? -50.931 65.776 10.923 1.00 66.73 300 TYR A C 1
ATOM 2269 O O . TYR A 1 300 ? -50.188 64.795 11.151 1.00 65.78 300 TYR A O 1
ATOM 2278 N N . PHE A 1 301 ? -52.053 65.675 10.206 1.00 68.75 301 PHE A N 1
ATOM 2279 C CA . PHE A 1 301 ? -52.547 64.361 9.705 1.00 62.18 301 PHE A CA 1
ATOM 2280 C C . PHE A 1 301 ? -53.469 64.543 8.500 1.00 64.36 301 PHE A C 1
ATOM 2281 O O . PHE A 1 301 ? -54.335 65.424 8.499 1.00 68.69 301 PHE A O 1
ATOM 2289 N N . VAL A 1 302 ? -53.292 63.704 7.490 1.00 61.73 302 VAL A N 1
ATOM 2290 C CA . VAL A 1 302 ? -54.233 63.627 6.343 1.00 59.84 302 VAL A CA 1
ATOM 2291 C C . VAL A 1 302 ? -54.410 62.154 5.968 1.00 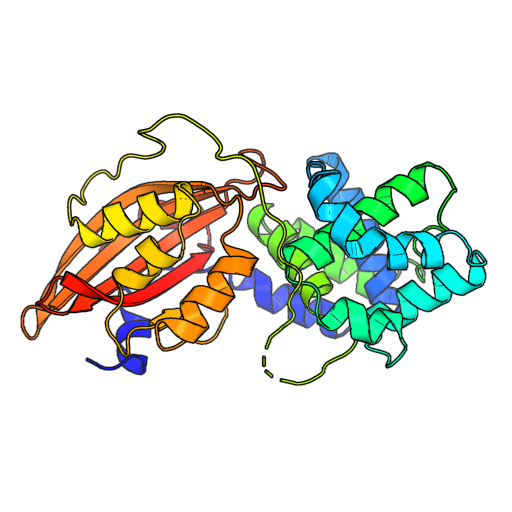55.55 302 VAL A C 1
ATOM 2292 O O . VAL A 1 302 ? -53.401 61.435 5.785 1.00 55.20 302 VAL A O 1
ATOM 2296 N N . ALA A 1 303 ? -55.669 61.724 5.892 1.00 60.91 303 ALA A N 1
ATOM 2297 C CA . ALA A 1 303 ? -56.067 60.380 5.428 1.00 58.62 303 ALA A CA 1
ATOM 2298 C C . ALA A 1 303 ? -56.718 60.547 4.058 1.00 55.31 303 ALA A C 1
ATOM 2299 O O . ALA A 1 303 ? -57.378 61.572 3.809 1.00 54.36 303 ALA A O 1
ATOM 2301 N N . ILE A 1 304 ? -56.475 59.575 3.201 1.00 52.89 304 ILE A N 1
ATOM 2302 C CA . ILE A 1 304 ? -57.023 59.479 1.832 1.00 55.13 304 ILE A CA 1
ATOM 2303 C C . ILE A 1 304 ? -57.772 58.161 1.776 1.00 53.58 304 ILE A C 1
ATOM 2304 O O . ILE A 1 304 ? -57.138 57.106 2.052 1.00 55.40 304 ILE A O 1
ATOM 2309 N N . ASP A 1 305 ? -59.067 58.238 1.458 1.00 57.77 305 ASP A N 1
ATOM 2310 C CA . ASP A 1 305 ? -59.997 57.075 1.483 1.00 56.11 305 ASP A CA 1
ATOM 2311 C C . ASP A 1 305 ? -60.540 56.819 0.081 1.00 49.37 305 ASP A C 1
ATOM 2312 O O . ASP A 1 305 ? -61.041 57.774 -0.516 1.00 54.36 305 ASP A O 1
ATOM 2317 N N . LEU A 1 306 ? -60.432 55.594 -0.440 1.00 54.09 306 LEU A N 1
ATOM 2318 C CA . LEU A 1 306 ? -61.2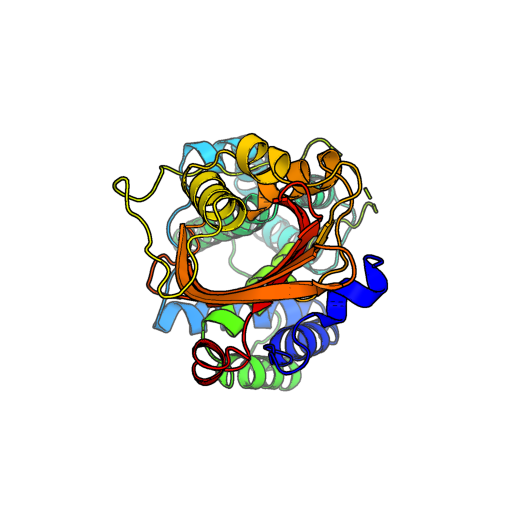61 55.174 -1.603 1.00 53.12 306 LEU A CA 1
ATOM 2319 C C . LEU A 1 306 ? -62.681 54.971 -1.062 1.00 53.55 306 LEU A C 1
ATOM 2320 O O . LEU A 1 306 ? -62.872 54.094 -0.208 1.00 53.83 306 LEU A O 1
ATOM 2325 N N . LEU A 1 307 ? -63.613 55.848 -1.433 1.00 56.96 307 LEU A N 1
ATOM 2326 C CA . LEU A 1 307 ? -65.000 55.860 -0.890 1.00 60.21 307 LEU A CA 1
ATOM 2327 C C . LEU A 1 307 ? -65.813 54.661 -1.416 1.00 60.69 307 LEU A C 1
ATOM 2328 O O . LEU A 1 307 ? -65.593 54.215 -2.580 1.00 58.53 307 LEU A O 1
ATOM 2333 N N . ALA A 1 308 ? -66.751 54.203 -0.583 1.00 62.99 308 ALA A N 1
ATOM 2334 C CA . ALA A 1 308 ? -67.565 52.969 -0.743 1.00 67.88 308 ALA A CA 1
ATOM 2335 C C . ALA A 1 308 ? -68.485 53.088 -1.947 1.00 59.32 308 ALA A C 1
ATOM 2336 O O . ALA A 1 308 ? -68.695 52.083 -2.594 1.00 62.51 308 ALA A O 1
ATOM 2338 N N . SER A 1 309 ? -68.993 54.283 -2.225 1.00 64.41 309 SER A N 1
ATOM 2339 C CA . SER A 1 309 ? -69.985 54.537 -3.300 1.00 71.42 309 SER A CA 1
ATOM 2340 C C . SER A 1 309 ? -70.052 56.029 -3.622 1.00 70.29 309 SER A C 1
ATOM 2341 O O . SER A 1 309 ? -69.622 56.876 -2.838 1.00 62.08 309 SER A O 1
ATOM 2344 N N . PRO A 1 310 ? -70.654 56.423 -4.765 1.00 70.50 310 PRO A N 1
ATOM 2345 C CA . PRO A 1 310 ? -70.711 57.842 -5.124 1.00 64.97 310 PRO A CA 1
ATOM 2346 C C . PRO A 1 310 ? -71.511 58.690 -4.119 1.00 65.47 310 PRO A C 1
ATOM 2347 O O . PRO A 1 310 ? -71.288 59.892 -4.051 1.00 73.34 310 PRO A O 1
ATOM 2351 N N . LYS A 1 311 ? -72.396 58.063 -3.341 1.00 69.08 311 LYS A N 1
ATOM 2352 C CA . LYS A 1 311 ? -73.191 58.734 -2.274 1.00 68.40 311 LYS A CA 1
ATOM 2353 C C . LYS A 1 311 ? -72.238 59.389 -1.246 1.00 68.06 311 LYS A C 1
ATOM 2354 O O . LYS A 1 311 ? -72.566 60.486 -0.725 1.00 64.53 311 LYS A O 1
ATOM 2360 N N . GLU A 1 312 ? -71.078 58.781 -0.985 1.00 65.17 312 GLU A N 1
ATOM 2361 C CA . GLU A 1 312 ? -70.066 59.275 -0.003 1.00 66.61 312 GLU A CA 1
ATOM 2362 C C . GLU A 1 312 ? -69.459 60.632 -0.411 1.00 60.51 312 GLU A C 1
ATOM 2363 O O . GLU A 1 312 ? -69.071 61.396 0.500 1.00 63.10 312 GLU A O 1
ATOM 2369 N N . LEU A 1 313 ? -69.468 60.984 -1.696 1.00 57.31 313 LEU A N 1
ATOM 2370 C CA . LEU A 1 313 ? -69.024 62.323 -2.185 1.00 61.25 313 LEU A CA 1
ATOM 2371 C C . LEU A 1 313 ? -69.855 63.455 -1.555 1.00 56.40 313 LEU A C 1
ATOM 2372 O O . LEU A 1 313 ? -69.376 64.574 -1.587 1.00 66.38 313 LEU A O 1
ATOM 2377 N N . LEU A 1 314 ? -71.050 63.192 -1.020 1.00 62.57 314 LEU A N 1
ATOM 2378 C CA . LEU A 1 314 ? -71.989 64.237 -0.513 1.00 60.11 314 LEU A CA 1
ATOM 2379 C C . LEU A 1 314 ? -72.128 64.197 1.012 1.00 55.75 314 LEU A C 1
ATOM 2380 O O . LEU A 1 314 ? -72.768 65.085 1.546 1.00 63.61 314 LEU A O 1
ATOM 2385 N N . ASN A 1 315 ? -71.541 63.201 1.666 1.00 59.90 315 ASN A N 1
ATOM 2386 C CA . ASN A 1 315 ? -71.451 63.055 3.141 1.00 60.46 315 ASN A CA 1
ATOM 2387 C C . ASN A 1 315 ? -70.401 64.039 3.701 1.00 66.35 315 ASN A C 1
ATOM 2388 O O . ASN A 1 315 ? -69.215 63.665 3.769 1.00 71.06 315 ASN A O 1
ATOM 2393 N N . LEU A 1 316 ? -70.802 65.256 4.090 1.00 72.97 316 LEU A N 1
ATOM 2394 C CA . LEU A 1 316 ? -69.872 66.305 4.596 1.00 72.77 316 LEU A CA 1
ATOM 2395 C C . LEU A 1 316 ? -70.355 66.922 5.928 1.00 82.35 316 LEU A C 1
ATOM 2396 O O . LEU A 1 316 ? -70.708 68.123 5.924 1.00 85.69 316 LEU A O 1
ATOM 2401 N N . THR A 1 317 ? -70.270 66.163 7.035 1.00 95.47 317 THR A N 1
ATOM 2402 C CA . THR A 1 317 ? -70.578 66.554 8.443 1.00 114.01 317 THR A CA 1
ATOM 2403 C C . THR A 1 317 ? -71.908 65.911 8.853 1.00 112.46 317 THR A C 1
ATOM 2404 O O . THR A 1 317 ? -72.106 64.744 8.522 1.00 92.63 317 THR A O 1
#

Solvent-accessible surface area: 14680 Å² total; per-residue (Å²): 103,56,25,126,48,0,92,96,22,22,104,68,16,107,49,3,105,33,0,59,56,5,22,57,66,17,67,174,13,96,45,53,18,23,0,0,1,15,98,97,9,88,62,69,14,41,196,104,13,93,19,51,71,7,32,162,76,11,16,81,97,4,92,50,30,8,57,75,0,79,143,42,48,114,131,90,2,38,91,10,1,74,22,1,10,53,53,28,80,38,99,23,0,102,43,0,20,91,7,3,13,12,0,21,39,0,0,37,44,26,1,19,48,39,46,162,115,49,80,2,8,78,17,36,20,27,153,23,98,32,104,113,0,80,53,6,12,102,24,14,89,220,28,65,54,12,11,28,15,22,1,30,57,29,2,12,41,94,11,2,59,98,59,156,130,120,58,41,21,1,110,31,123,169,69,75,152,114,114,37,35,112,14,122,60,4,117,42,80,11,0,44,107,3,0,98,8,2,8,46,32,70,1,92,42,0,2,65,30,0,4,118,78,0,0,3,14,4,44,83,79,152,27,31,86,14,96,157,45,0,26,60,41,8,85,20,38,1,6,13,39,17,10,70,0,80,85,3,45,55,91,110,48,124,114,47,44,28,19,3,1,0,2,3,39,8,26,19,35,19,21,29,58,102,5,32,25,23,8,0,2,20,0,0,1,18,72,145,24,56,0,25,0,0,0,22,12,7,5,40,32,85,150,8,41,143,35,27,108

Organism: NCBI:txid2038116